Protein AF-0000000074539499 (afdb_homodimer)

Sequence (376 aa):
MAGLDELRNLSATKMRLLKLLKEWKDLSEISCEIGLRKQSLIPHLKFLNTFGLIEKNGRHYRTTKVGELFLEKFSEFARFLNVIGSCGKFLSEHDISPIPANLLNRVGMLYGAKIYTKKNPYEFLPEWLDIVKNSGRIQGLSSVYHPAFPHLFLELSAERDVKLTLTEEVLRQKSLWDWSVDFSFMGWMAGLDELRNLSATKMRLLKLLKEWKDLSEISCEIGLRKQSLIPHLKFLNTFGLIEKNGRHYRTTKVGELFLEKFSEFARFLNVIGSCGKFLSEHDISPIPANLLNRVGMLYGAKIYTKKNPYEFLPEWLDIVKNSGRIQGLSSVYHPAFPHLFLELSAERDVKLTLTEEVLRQKSLWDWSVDFSFMGW

Foldseek 3Di:
DPCVVVVVPDDPLLLVLLVVQQDKDFLVRSCVVSVHDSVVCVVSQVVCVVVPQWDDDPRIIHGDPVVVVVSVVVLQVVLVVQCCVACVVVPVVDDCVVPDPVVVSNSSVCRPPDDDDDPDPQDDDPVVLVCLQPDQEEEDEDADAHLCVLVSVVVVVVRHHYAYAYDPVNCVVVVSRPCPDPRPHPPD/DPCVVVVVPDDPLLLVLLVVQQDKDFLVRSCVVSVHDSVVCVVSQVVCVVVPQWDDDPRIIHGDPVVVVVSVVVLQVVLVVQCCVACVVVPVVDDCVVPDPVVVSNSSVCRPPDDDDDPDPQDDDPVVLVCLQPDQEEEDEDADAHLCVLVSVVVSVVRHHYAYAYDPVNCVVVVRRPCPDPRPHPPD

Nearest PDB structures (foldseek):
  1r7j-assembly1_A-2  TM=7.544E-01  e=4.918E-04  Saccharolobus solfataricus
  2g7u-assembly1_A  TM=6.345E-01  e=1.865E-03  Rhodococcus jostii RHA1
  2fxa-assembly3_D  TM=5.688E-01  e=3.750E-03  Bacillus subtilis
  8bie-assembly1_B  TM=3.680E-01  e=6.339E-04  Photorhabdus laumondii subsp. laumondii TTO1
  8bif-assembly2_D-2  TM=3.536E-01  e=8.707E-04  Photorhabdus laumondii subsp. laumondii TTO1

Secondary structure (DSSP, 8-state):
-TTHHHHHT--HHHHHHHHHTTS-EEHHHHHHHHT--HHHHHHHHHHHHHTTSEEEETTEEEE-HHHHHHHHHHHHHHHHHHHHHHHHHHHHTS--TTS-HHHHTTGGGGTT------SSTTS--HHHHHHHHH-SEEEEEESS--THHHHHHHHHHTTSEEEEEE-HHHHHGGGG----S-------/-TTHHHHHT--HHHHHHHHHTTS-EEHHHHHHHHT--HHHHHHHHHHHHHTTSEEEETTEEEE-HHHHHHHHHHHHHHHHHHHHHHHHHHHHTS--TTS-HHHHTTGGGGTT------SSTTS--HHHHHHHHH-SEEEEEESS--THHHHHHHHHHTTSEEEEEE-HHHHHGGGG----S-------

Organism: Archaeoglobus fulgidus (strain ATCC 49558 / DSM 4304 / JCM 9628 / NBRC 100126 / VC-16) (NCBI:txid224325)

Radius of gyration: 28.26 Å; Cα contacts (8 Å, |Δi|>4): 394; chains: 2; bounding box: 54×83×66 Å

Structure (mmCIF, N/CA/C/O backbone):
data_AF-0000000074539499-model_v1
#
loop_
_entity.id
_entity.type
_entity.pdbx_description
1 polymer 'Methanogenesis regulatory protein FilR1 middle domain-containing protein'
#
loop_
_atom_site.group_PDB
_atom_site.id
_atom_site.type_symbol
_atom_site.label_atom_id
_atom_site.label_alt_id
_atom_site.label_comp_id
_atom_site.label_asym_id
_atom_site.label_entity_id
_atom_site.label_seq_id
_atom_site.pdbx_PDB_ins_code
_atom_site.Cartn_x
_atom_site.Cartn_y
_atom_site.Cartn_z
_atom_site.occupancy
_atom_site.B_iso_or_equiv
_atom_site.auth_seq_id
_atom_site.auth_comp_id
_atom_site.auth_asym_id
_atom_site.auth_atom_id
_atom_site.pdbx_PDB_model_num
ATOM 1 N N . MET A 1 1 ? 12.766 2.156 8.992 1 73.94 1 MET A N 1
ATOM 2 C CA . MET A 1 1 ? 12.094 2.197 7.695 1 73.94 1 MET A CA 1
ATOM 3 C C . MET A 1 1 ? 10.773 2.943 7.793 1 73.94 1 MET A C 1
ATOM 5 O O . MET A 1 1 ? 10 2.729 8.727 1 73.94 1 MET A O 1
ATOM 9 N N . ALA A 1 2 ? 10.68 3.789 6.934 1 76.88 2 ALA A N 1
ATOM 10 C CA . ALA A 1 2 ? 9.508 4.656 6.941 1 76.88 2 ALA A CA 1
ATOM 11 C C . ALA A 1 2 ? 8.227 3.84 6.805 1 76.88 2 ALA A C 1
ATOM 13 O O . ALA A 1 2 ? 8.164 2.885 6.027 1 76.88 2 ALA A O 1
ATOM 14 N N . GLY A 1 3 ? 7.262 4.074 7.723 1 85.56 3 GLY A N 1
ATOM 15 C CA . GLY A 1 3 ? 5.926 3.539 7.527 1 85.56 3 GLY A CA 1
ATOM 16 C C . GLY A 1 3 ? 5.691 2.229 8.258 1 85.56 3 GLY A C 1
ATOM 17 O O . GLY A 1 3 ? 4.551 1.774 8.375 1 85.56 3 GLY A O 1
ATOM 18 N N . LEU A 1 4 ? 6.785 1.638 8.805 1 83.69 4 LEU A N 1
ATOM 19 C CA . LEU A 1 4 ? 6.648 0.323 9.422 1 83.69 4 LEU A CA 1
ATOM 20 C C . LEU A 1 4 ? 5.926 0.425 10.766 1 83.69 4 LEU A C 1
ATOM 22 O O . LEU A 1 4 ? 5.152 -0.464 11.125 1 83.69 4 LEU A O 1
ATOM 26 N N . ASP A 1 5 ? 6.191 1.521 11.477 1 84.44 5 ASP A N 1
ATOM 27 C CA . ASP A 1 5 ? 5.508 1.708 12.758 1 84.44 5 ASP A CA 1
ATOM 28 C C . ASP A 1 5 ? 4.004 1.88 12.547 1 84.44 5 ASP A C 1
ATOM 30 O O . ASP A 1 5 ? 3.201 1.289 13.273 1 84.44 5 ASP A O 1
ATOM 34 N N . GLU A 1 6 ? 3.709 2.635 11.578 1 87.56 6 GLU A N 1
ATOM 35 C CA . GLU A 1 6 ? 2.299 2.822 11.25 1 87.56 6 GLU A CA 1
ATOM 36 C C . GLU A 1 6 ? 1.663 1.517 10.781 1 87.56 6 GLU A C 1
ATOM 38 O O . GLU A 1 6 ? 0.524 1.211 11.141 1 87.56 6 GLU A O 1
ATOM 43 N N . LEU A 1 7 ? 2.428 0.808 10.07 1 87.44 7 LEU A N 1
ATOM 44 C CA . LEU A 1 7 ? 1.951 -0.46 9.531 1 87.44 7 LEU A CA 1
ATOM 45 C C . LEU A 1 7 ? 1.597 -1.431 10.648 1 87.44 7 LEU A C 1
ATOM 47 O O . LEU A 1 7 ? 0.562 -2.098 10.594 1 87.44 7 LEU A O 1
ATOM 51 N N . ARG A 1 8 ? 2.352 -1.451 11.648 1 86.56 8 ARG A N 1
ATOM 52 C CA . ARG A 1 8 ? 2.186 -2.383 12.758 1 86.56 8 ARG A CA 1
ATOM 53 C C . ARG A 1 8 ? 0.951 -2.035 13.586 1 86.56 8 ARG A C 1
ATOM 55 O O . ARG A 1 8 ? 0.398 -2.895 14.273 1 86.56 8 ARG A O 1
ATOM 62 N N . ASN A 1 9 ? 0.562 -0.837 13.438 1 88.25 9 ASN A N 1
ATOM 63 C CA . ASN A 1 9 ? -0.567 -0.384 14.242 1 88.25 9 ASN A CA 1
ATOM 64 C C . ASN A 1 9 ? -1.893 -0.587 13.516 1 88.25 9 ASN A C 1
ATOM 66 O O . ASN A 1 9 ? -2.959 -0.323 14.07 1 88.25 9 ASN A O 1
ATOM 70 N N . LEU A 1 10 ? -1.804 -1.069 12.336 1 89.5 10 LEU A N 1
ATOM 71 C CA . LEU A 1 10 ? -3.031 -1.312 11.586 1 89.5 10 LEU A CA 1
ATOM 72 C C . LEU A 1 10 ? -3.711 -2.596 12.055 1 89.5 10 LEU A C 1
ATOM 74 O O . LEU A 1 10 ? -3.037 -3.559 12.43 1 89.5 10 LEU A O 1
ATOM 78 N N . SER A 1 11 ? -5.016 -2.594 12.102 1 90.62 11 SER A N 1
ATOM 79 C CA . SER A 1 11 ? -5.785 -3.762 12.516 1 90.62 11 SER A CA 1
ATOM 80 C C . SER A 1 11 ? -7.086 -3.875 11.727 1 90.62 11 SER A C 1
ATOM 82 O O . SER A 1 11 ? -7.535 -2.9 11.125 1 90.62 11 SER A O 1
ATOM 84 N N . ALA A 1 12 ? -7.621 -5.105 11.812 1 91.5 12 ALA A N 1
ATOM 85 C CA . ALA A 1 12 ? -8.906 -5.344 11.156 1 91.5 12 ALA A CA 1
ATOM 86 C C . ALA A 1 12 ? -9.992 -4.445 11.734 1 91.5 12 ALA A C 1
ATOM 88 O O . ALA A 1 12 ? -10.836 -3.93 10.992 1 91.5 12 ALA A O 1
ATOM 89 N N . THR A 1 13 ? -9.945 -4.27 13 1 93.94 13 THR A N 1
ATOM 90 C CA . THR A 1 13 ? -10.953 -3.469 13.68 1 93.94 13 THR A CA 1
ATOM 91 C C . THR A 1 13 ? -10.906 -2.02 13.203 1 93.94 13 THR A C 1
ATOM 93 O O . THR A 1 13 ? -11.945 -1.417 12.93 1 93.94 13 THR A O 1
ATOM 96 N N . LYS A 1 14 ? -9.727 -1.484 13.102 1 94.81 14 LYS A N 1
ATOM 97 C CA . LYS A 1 14 ? -9.578 -0.1 12.664 1 94.81 14 LYS A CA 1
ATOM 98 C C . LYS A 1 14 ? -10.094 0.081 11.234 1 94.81 14 LYS A C 1
ATOM 100 O O . LYS A 1 14 ? -10.727 1.088 10.922 1 94.81 14 LYS A O 1
ATOM 105 N N . MET A 1 15 ? -9.852 -0.892 10.406 1 94.75 15 MET A N 1
ATOM 106 C CA . MET A 1 15 ? -10.352 -0.81 9.039 1 94.75 15 MET A CA 1
ATOM 107 C C . MET A 1 15 ? -11.867 -0.907 9 1 94.75 15 MET A C 1
ATOM 109 O O . MET A 1 15 ? -12.523 -0.186 8.25 1 94.75 15 MET A O 1
ATOM 113 N N . ARG A 1 16 ? -12.391 -1.744 9.836 1 95.38 16 ARG A N 1
ATOM 114 C CA . ARG A 1 16 ? -13.844 -1.871 9.93 1 95.38 16 ARG A CA 1
ATOM 115 C C . ARG A 1 16 ? -14.477 -0.571 10.414 1 95.38 16 ARG A C 1
ATOM 117 O O . ARG A 1 16 ? -15.531 -0.17 9.93 1 95.38 16 ARG A O 1
ATOM 124 N N . LEU A 1 17 ? -13.852 0.006 11.344 1 97.31 17 LEU A N 1
ATOM 125 C CA . LEU A 1 17 ? -14.344 1.271 11.875 1 97.31 17 LEU A CA 1
ATOM 126 C C . LEU A 1 17 ? -14.383 2.342 10.789 1 97.31 17 LEU A C 1
ATOM 128 O O . LEU A 1 17 ? -15.367 3.074 10.664 1 97.31 17 LEU A O 1
ATOM 132 N N . LEU A 1 18 ? -13.281 2.414 10.047 1 96.94 18 LEU A N 1
ATOM 133 C CA . LEU A 1 18 ? -13.219 3.412 8.984 1 96.94 18 LEU A CA 1
ATOM 134 C C . LEU A 1 18 ? -14.344 3.209 7.977 1 96.94 18 LEU A C 1
ATOM 136 O O . LEU A 1 18 ? -14.898 4.18 7.457 1 96.94 18 LEU A O 1
ATOM 140 N N . LYS A 1 19 ? -14.695 1.96 7.73 1 96.25 19 LYS A N 1
ATOM 141 C CA . LYS A 1 19 ? -15.773 1.643 6.797 1 96.25 19 LYS A CA 1
ATOM 142 C C . LYS A 1 19 ? -17.141 1.989 7.387 1 96.25 19 LYS A C 1
ATOM 144 O O . LYS A 1 19 ? -18.031 2.471 6.68 1 96.25 19 LYS A O 1
ATOM 149 N N . LEU A 1 20 ? -17.266 1.757 8.648 1 96.94 20 LEU A N 1
ATOM 150 C CA . LEU A 1 20 ? -18.531 1.944 9.352 1 96.94 20 LEU A CA 1
ATOM 151 C C . LEU A 1 20 ? -18.859 3.428 9.508 1 96.94 20 LEU A C 1
ATOM 153 O O . LEU A 1 20 ? -20.016 3.826 9.43 1 96.94 20 LEU A O 1
ATOM 157 N N . LEU A 1 21 ? -17.859 4.273 9.609 1 97.69 21 LEU A N 1
ATOM 158 C CA . LEU A 1 21 ? -18.031 5.672 9.992 1 97.69 21 LEU A CA 1
ATOM 159 C C . LEU A 1 21 ? -18.141 6.566 8.766 1 97.69 21 LEU A C 1
ATOM 161 O O . LEU A 1 21 ? -17.672 7.703 8.773 1 97.69 21 LEU A O 1
ATOM 165 N N . LYS A 1 22 ? -18.641 6.008 7.738 1 93.75 22 LYS A N 1
ATOM 166 C CA . LYS A 1 22 ? -18.953 6.844 6.586 1 93.75 22 LYS A CA 1
ATOM 167 C C . LYS A 1 22 ? -20.016 7.879 6.926 1 93.75 22 LYS A C 1
ATOM 169 O O . LYS A 1 22 ? -20.109 8.922 6.281 1 93.75 22 LYS A O 1
ATOM 174 N N . GLU A 1 23 ? -20.828 7.547 7.957 1 95 23 GLU A N 1
ATOM 175 C CA . GLU A 1 23 ? -21.812 8.445 8.555 1 95 23 GLU A CA 1
ATOM 176 C C . GLU A 1 23 ? -21.484 8.734 10.016 1 95 23 GLU A C 1
ATOM 178 O O . GLU A 1 23 ? -20.766 7.973 10.656 1 95 23 GLU A O 1
ATOM 183 N N . TRP A 1 24 ? -22.094 9.852 10.461 1 97.56 24 TRP A N 1
ATOM 184 C CA . TRP A 1 24 ? -21.891 10.195 11.859 1 97.56 24 TRP A CA 1
ATOM 185 C C . TRP A 1 24 ? -22.516 9.148 12.773 1 97.56 24 TRP A C 1
ATOM 187 O O . TRP A 1 24 ? -23.703 8.812 12.625 1 97.56 24 TRP A O 1
ATOM 197 N N . LYS A 1 25 ? -21.75 8.625 13.703 1 98.19 25 LYS A N 1
ATOM 198 C CA . LYS A 1 25 ? -22.234 7.66 14.695 1 98.19 25 LYS A CA 1
ATOM 199 C C . LYS A 1 25 ? -21.625 7.938 16.062 1 98.19 25 LYS A C 1
ATOM 201 O O . LYS A 1 25 ? -20.5 8.438 16.172 1 98.19 25 LYS A O 1
ATOM 206 N N . ASP A 1 26 ? -22.375 7.629 17.078 1 97.88 26 ASP A N 1
ATOM 207 C CA . ASP A 1 26 ? -21.828 7.762 18.422 1 97.88 26 ASP A CA 1
ATOM 208 C C . ASP A 1 26 ? -21.297 6.422 18.922 1 97.88 26 ASP A C 1
ATOM 210 O O . ASP A 1 26 ? -21.406 5.402 18.234 1 97.88 26 ASP A O 1
ATOM 214 N N . LEU A 1 27 ? -20.719 6.469 20.109 1 97.44 27 LEU A N 1
ATOM 215 C CA . LEU A 1 27 ? -20.016 5.309 20.656 1 97.44 27 LEU A CA 1
ATOM 216 C C . LEU A 1 27 ? -20.969 4.133 20.844 1 97.44 27 LEU A C 1
ATOM 218 O O . LEU A 1 27 ? -20.578 2.98 20.625 1 97.44 27 LEU A O 1
ATOM 222 N N . SER A 1 28 ? -22.172 4.367 21.219 1 97.88 28 SER A N 1
ATOM 223 C CA . SER A 1 28 ? -23.156 3.311 21.422 1 97.88 28 SER A CA 1
ATOM 224 C C . SER A 1 28 ? -23.516 2.633 20.109 1 97.88 28 SER A C 1
ATOM 226 O O . SER A 1 28 ? -23.609 1.405 20.031 1 97.88 28 SER A O 1
ATOM 228 N N . GLU A 1 29 ? -23.75 3.424 19.109 1 98 29 GLU A N 1
ATOM 229 C CA . GLU A 1 29 ? -24.047 2.904 17.766 1 98 29 GLU A CA 1
ATOM 230 C C . GLU A 1 29 ? -22.891 2.078 17.219 1 98 29 GLU A C 1
ATOM 232 O O . GLU A 1 29 ? -23.094 1.005 16.656 1 98 29 GLU A O 1
ATOM 237 N N . ILE A 1 30 ? -21.672 2.576 17.359 1 98.06 30 ILE A N 1
ATOM 238 C CA . ILE A 1 30 ? -20.469 1.89 16.906 1 98.06 30 ILE A CA 1
ATOM 239 C C . ILE A 1 30 ? -20.344 0.537 17.594 1 98.06 30 ILE A C 1
ATOM 241 O O . ILE A 1 30 ? -20.125 -0.487 16.938 1 98.06 30 ILE A O 1
ATOM 245 N N . SER A 1 31 ? -20.516 0.543 18.922 1 98.06 31 SER A N 1
ATOM 246 C CA . SER A 1 31 ? -20.422 -0.673 19.719 1 98.06 31 SER A CA 1
ATOM 247 C C . SER A 1 31 ? -21.422 -1.728 19.25 1 98.06 31 SER A C 1
ATOM 249 O O . SER A 1 31 ? -21.062 -2.9 19.109 1 98.06 31 SER A O 1
ATOM 251 N N . CYS A 1 32 ? -22.562 -1.344 18.969 1 97.5 32 CYS A N 1
ATOM 252 C CA . CYS A 1 32 ? -23.625 -2.244 18.547 1 97.5 32 CYS A CA 1
ATOM 253 C C . CYS A 1 32 ? -23.312 -2.844 17.172 1 97.5 32 CYS A C 1
ATOM 255 O O . CYS A 1 32 ? -23.469 -4.051 16.984 1 97.5 32 CYS A O 1
ATOM 257 N N . GLU A 1 33 ? -22.859 -2.07 16.297 1 96.56 33 GLU A N 1
ATOM 258 C CA . GLU A 1 33 ? -22.656 -2.514 14.922 1 96.56 33 GLU A CA 1
ATOM 259 C C . GLU A 1 33 ? -21.391 -3.35 14.781 1 96.56 33 GLU A C 1
ATOM 261 O O . GLU A 1 33 ? -21.359 -4.324 14.031 1 96.56 33 GLU A O 1
ATOM 266 N N . ILE A 1 34 ? -20.344 -2.914 15.445 1 96 34 ILE A N 1
ATOM 267 C CA . ILE A 1 34 ? -19.062 -3.617 15.359 1 96 34 ILE A CA 1
ATOM 268 C C . ILE A 1 34 ? -19.109 -4.871 16.234 1 96 34 ILE A C 1
ATOM 270 O O . ILE A 1 34 ? -18.438 -5.863 15.938 1 96 34 ILE A O 1
ATOM 274 N N . GLY A 1 35 ? -19.812 -4.812 17.281 1 96.56 35 GLY A N 1
ATOM 275 C CA . GLY A 1 35 ? -19.906 -5.938 18.188 1 96.56 35 GLY A CA 1
ATOM 276 C C . GLY A 1 35 ? -18.766 -5.996 19.188 1 96.56 35 GLY A C 1
ATOM 277 O O . GLY A 1 35 ? -18.25 -7.074 19.484 1 96.56 35 GLY A O 1
ATOM 278 N N . LEU A 1 36 ? -18.266 -4.867 19.609 1 97.06 36 LEU A N 1
ATOM 279 C CA . LEU A 1 36 ? -17.219 -4.75 20.625 1 97.06 36 LEU A CA 1
ATOM 280 C C . LEU A 1 36 ? -17.641 -3.803 21.734 1 97.06 36 LEU A C 1
ATOM 282 O O . LEU A 1 36 ? -18.469 -2.918 21.531 1 97.06 36 LEU A O 1
ATOM 286 N N . ARG A 1 37 ? -17.109 -4.012 22.922 1 96.88 37 ARG A N 1
ATOM 287 C CA . ARG A 1 37 ? -17.375 -3.123 24.062 1 96.88 37 ARG A CA 1
ATOM 288 C C . ARG A 1 37 ? -16.781 -1.742 23.828 1 96.88 37 ARG A C 1
ATOM 290 O O . ARG A 1 37 ? -15.727 -1.615 23.188 1 96.88 37 ARG A O 1
ATOM 297 N N . LYS A 1 38 ? -17.438 -0.718 24.406 1 96.88 38 LYS A N 1
ATOM 298 C CA . LYS A 1 38 ? -17.031 0.674 24.266 1 96.88 38 LYS A CA 1
ATOM 299 C C . LYS A 1 38 ? -15.57 0.859 24.672 1 96.88 38 LYS A C 1
ATOM 301 O O . LYS A 1 38 ? -14.82 1.574 24.016 1 96.88 38 LYS A O 1
ATOM 306 N N . GLN A 1 39 ? -15.156 0.236 25.672 1 96.88 39 GLN A N 1
ATOM 307 C CA . GLN A 1 39 ? -13.805 0.373 26.203 1 96.88 39 GLN A CA 1
ATOM 308 C C . GLN A 1 39 ? -12.758 -0.116 25.203 1 96.88 39 GLN A C 1
ATOM 310 O O . GLN A 1 39 ? -11.672 0.449 25.109 1 96.88 39 GLN A O 1
ATOM 315 N N . SER A 1 40 ? -13.125 -1.169 24.5 1 96.12 40 SER A N 1
ATOM 316 C CA . SER A 1 40 ? -12.219 -1.728 23.516 1 96.12 40 SER A CA 1
ATOM 317 C C . SER A 1 40 ? -12.133 -0.831 22.281 1 96.12 40 SER A C 1
ATOM 319 O O . SER A 1 40 ? -11.133 -0.852 21.562 1 96.12 40 SER A O 1
ATOM 321 N N . LEU A 1 41 ? -13.125 -0.023 22.078 1 97.19 41 LEU A N 1
ATOM 322 C CA . LEU A 1 41 ? -13.211 0.782 20.859 1 97.19 41 LEU A CA 1
ATOM 323 C C . LEU A 1 41 ? -12.461 2.1 21.031 1 97.19 41 LEU A C 1
ATOM 325 O O . LEU A 1 41 ? -11.953 2.658 20.062 1 97.19 41 LEU A O 1
ATOM 329 N N . ILE A 1 42 ? -12.359 2.574 22.234 1 96.44 42 ILE A N 1
ATOM 330 C CA . ILE A 1 42 ? -11.859 3.908 22.547 1 96.44 42 ILE A CA 1
ATOM 331 C C . ILE A 1 42 ? -10.422 4.047 22.047 1 96.44 42 ILE A C 1
ATOM 333 O O . ILE A 1 42 ? -10.078 5.008 21.359 1 96.44 42 ILE A O 1
ATOM 337 N N . PRO A 1 43 ? -9.547 3.086 22.359 1 96.25 43 PRO A N 1
ATOM 338 C CA . PRO A 1 43 ? -8.164 3.225 21.875 1 96.25 43 PRO A CA 1
ATOM 339 C C . PRO A 1 43 ? -8.07 3.264 20.359 1 96.25 43 PRO A C 1
ATOM 341 O O . PRO A 1 43 ? -7.223 3.965 19.797 1 96.25 43 PRO A O 1
ATOM 344 N N . HIS A 1 44 ? -8.898 2.482 19.688 1 96.75 44 HIS A N 1
ATOM 345 C CA . HIS A 1 44 ? -8.898 2.477 18.219 1 96.75 44 HIS A CA 1
ATOM 346 C C . HIS A 1 44 ? -9.359 3.818 17.672 1 96.75 44 HIS A C 1
ATOM 348 O O . HIS A 1 44 ? -8.766 4.34 16.719 1 96.75 44 HIS A O 1
ATOM 354 N N . LEU A 1 45 ? -10.391 4.336 18.281 1 97.31 45 LEU A N 1
ATOM 355 C CA . LEU A 1 45 ? -10.93 5.617 17.828 1 97.31 45 LEU A CA 1
ATOM 356 C C . LEU A 1 45 ? -9.93 6.738 18.078 1 97.31 45 LEU A C 1
ATOM 358 O O . LEU A 1 45 ? -9.781 7.637 17.234 1 97.31 45 LEU A O 1
ATOM 362 N N . LYS A 1 46 ? -9.281 6.684 19.156 1 95.75 46 LYS A N 1
ATOM 363 C CA . LYS A 1 46 ? -8.266 7.684 19.469 1 95.75 46 LYS A CA 1
ATOM 364 C C . LYS A 1 46 ? -7.125 7.641 18.453 1 95.75 46 LYS A C 1
ATOM 366 O O . LYS A 1 46 ? -6.668 8.688 17.984 1 95.75 46 LYS A O 1
ATOM 371 N N . PHE A 1 47 ? -6.688 6.465 18.156 1 94.81 47 PHE A N 1
ATOM 372 C CA . PHE A 1 47 ? -5.637 6.281 17.156 1 94.81 47 PHE A CA 1
ATOM 373 C C . PHE A 1 47 ? -6.051 6.871 15.82 1 94.81 47 PHE A C 1
ATOM 375 O O . PHE A 1 47 ? -5.312 7.66 15.227 1 94.81 47 PHE A O 1
ATOM 382 N N . LEU A 1 48 ? -7.199 6.508 15.344 1 97.06 48 LEU A N 1
ATOM 383 C CA . LEU A 1 48 ? -7.688 6.945 14.039 1 97.06 48 LEU A CA 1
ATOM 384 C C . LEU A 1 48 ? -7.848 8.461 14 1 97.06 48 LEU A C 1
ATOM 386 O O . LEU A 1 48 ? -7.578 9.094 12.977 1 97.06 48 LEU A O 1
ATOM 390 N N . ASN A 1 49 ? -8.273 8.992 15.117 1 96.44 49 ASN A N 1
ATOM 391 C CA . ASN A 1 49 ? -8.453 10.438 15.211 1 96.44 49 ASN A CA 1
ATOM 392 C C . ASN A 1 49 ? -7.109 11.164 15.211 1 96.44 49 ASN A C 1
ATOM 394 O O . ASN A 1 49 ? -6.965 12.211 14.57 1 96.44 49 ASN A O 1
ATOM 398 N N . THR A 1 50 ? -6.156 10.602 15.922 1 93.94 50 THR A N 1
ATOM 399 C CA . THR A 1 50 ? -4.828 11.195 16.031 1 93.94 50 THR A CA 1
ATOM 400 C C . THR A 1 50 ? -4.18 11.32 14.656 1 93.94 50 THR A C 1
ATOM 402 O O . THR A 1 50 ? -3.469 12.289 14.375 1 93.94 50 THR A O 1
ATOM 405 N N . PHE A 1 51 ? -4.477 10.43 13.773 1 94.56 51 PHE A N 1
ATOM 406 C CA . PHE A 1 51 ? -3.844 10.406 12.461 1 94.56 51 PHE A CA 1
ATOM 407 C C . PHE A 1 51 ? -4.73 11.078 11.422 1 94.56 51 PHE A C 1
ATOM 409 O O . PHE A 1 51 ? -4.422 11.055 10.227 1 94.56 51 PHE A O 1
ATOM 416 N N . GLY A 1 52 ? -5.812 11.586 11.867 1 95.94 52 GLY A N 1
ATOM 417 C CA . GLY A 1 52 ? -6.68 12.352 10.992 1 95.94 52 GLY A CA 1
ATOM 418 C C . GLY A 1 52 ? -7.543 11.484 10.094 1 95.94 52 GLY A C 1
ATOM 419 O O . GLY A 1 52 ? -8.094 11.961 9.102 1 95.94 52 GLY A O 1
ATOM 420 N N . LEU A 1 53 ? -7.688 10.258 10.469 1 97.56 53 LEU A N 1
ATOM 421 C CA . LEU A 1 53 ? -8.445 9.32 9.633 1 97.56 53 LEU A CA 1
ATOM 422 C C . LEU A 1 53 ? -9.938 9.398 9.953 1 97.56 53 LEU A C 1
ATOM 424 O O . LEU A 1 53 ? -10.773 9.062 9.109 1 97.56 53 LEU A O 1
ATOM 428 N N . ILE A 1 54 ? -10.234 9.812 11.164 1 98.19 54 ILE A N 1
ATOM 429 C CA . ILE A 1 54 ? -11.609 10.133 11.539 1 98.19 54 ILE A CA 1
ATOM 430 C C . ILE A 1 54 ? -11.656 11.5 12.219 1 98.19 54 ILE A C 1
ATOM 432 O O . ILE A 1 54 ? -10.609 12.047 12.594 1 98.19 54 ILE A O 1
ATOM 436 N N . GLU A 1 55 ? -12.805 12.062 12.281 1 97.31 55 GLU A N 1
ATOM 437 C CA . GLU A 1 55 ? -13.031 13.297 13.031 1 97.31 55 GLU A CA 1
ATOM 438 C C . GLU A 1 55 ? -14.109 13.102 14.094 1 97.31 55 GLU A C 1
ATOM 440 O O . GLU A 1 55 ? -14.984 12.242 13.953 1 97.31 55 GLU A O 1
ATOM 445 N N . LYS A 1 56 ? -13.93 13.844 15.133 1 96.25 56 LYS A N 1
ATOM 446 C CA . LYS A 1 56 ? -14.852 13.805 16.25 1 96.25 56 LYS A CA 1
ATOM 447 C C . LYS A 1 56 ? -15.594 15.133 16.406 1 96.25 56 LYS A C 1
ATOM 449 O O . LYS A 1 56 ? -14.984 16.203 16.328 1 96.25 56 LYS A O 1
ATOM 454 N N . ASN A 1 57 ? -16.859 15.016 16.453 1 95.69 57 ASN A N 1
ATOM 455 C CA . ASN A 1 57 ? -17.734 16.141 16.766 1 95.69 57 ASN A CA 1
ATOM 456 C C . ASN A 1 57 ? -18.656 15.836 17.938 1 95.69 57 ASN A C 1
ATOM 458 O O . ASN A 1 57 ? -19.719 15.227 17.75 1 95.69 57 ASN A O 1
ATOM 462 N N . GLY A 1 58 ? -18.266 16.391 19.062 1 95.25 58 GLY A N 1
ATOM 463 C CA . GLY A 1 58 ? -19.016 15.984 20.25 1 95.25 58 GLY A CA 1
ATOM 464 C C . GLY A 1 58 ? -18.891 14.508 20.562 1 95.25 58 GLY A C 1
ATOM 465 O O . GLY A 1 58 ? -17.797 14.008 20.828 1 95.25 58 GLY A O 1
ATOM 466 N N . ARG A 1 59 ? -20.094 13.797 20.438 1 96.12 59 ARG A N 1
ATOM 467 C CA . ARG A 1 59 ? -20.094 12.375 20.766 1 96.12 59 ARG A CA 1
ATOM 468 C C . ARG A 1 59 ? -20.109 11.523 19.5 1 96.12 59 ARG A C 1
ATOM 470 O O . ARG A 1 59 ? -20.234 10.305 19.562 1 96.12 59 ARG A O 1
ATOM 477 N N . HIS A 1 60 ? -19.953 12.172 18.453 1 98.12 60 HIS A N 1
ATOM 478 C CA . HIS A 1 60 ? -20.078 11.453 17.188 1 98.12 60 HIS A CA 1
ATOM 479 C C . HIS A 1 60 ? -18.766 11.414 16.438 1 98.12 60 HIS A C 1
ATOM 481 O O . HIS A 1 60 ? -17.938 12.32 16.578 1 98.12 60 HIS A O 1
ATOM 487 N N . TYR A 1 61 ? -18.609 10.422 15.641 1 98.25 61 TYR A N 1
ATOM 488 C CA . TYR A 1 61 ? -17.406 10.188 14.844 1 98.25 61 TYR A CA 1
ATOM 489 C C . TYR A 1 61 ? -17.766 9.992 13.375 1 98.25 61 TYR A C 1
ATOM 491 O O . TYR A 1 61 ? -18.828 9.484 13.039 1 98.25 61 TYR A O 1
ATOM 499 N N . ARG A 1 62 ? -16.781 10.398 12.547 1 98.19 62 ARG A N 1
ATOM 500 C CA . ARG A 1 62 ? -16.953 10.172 11.117 1 98.19 62 ARG A CA 1
ATOM 501 C C . ARG A 1 62 ? -15.594 10.023 10.43 1 98.19 62 ARG A C 1
ATOM 503 O O . ARG A 1 62 ? -14.625 10.688 10.805 1 98.19 62 ARG A O 1
ATOM 510 N N . THR A 1 63 ? -15.57 9.219 9.414 1 97.81 63 THR A N 1
ATOM 511 C CA . THR A 1 63 ? -14.359 9.07 8.602 1 97.81 63 THR A CA 1
ATOM 512 C C . THR A 1 63 ? -14.125 10.32 7.758 1 97.81 63 THR A C 1
ATOM 514 O O . THR A 1 63 ? -15.055 10.852 7.145 1 97.81 63 THR A O 1
ATOM 517 N N . THR A 1 64 ? -12.922 10.828 7.781 1 96.38 64 THR A N 1
ATOM 518 C CA . THR A 1 64 ? -12.562 12.008 7 1 96.38 64 THR A CA 1
ATOM 519 C C . THR A 1 64 ? -12.266 11.625 5.555 1 96.38 64 THR A C 1
ATOM 521 O O . THR A 1 64 ? -12.234 10.445 5.211 1 96.38 64 THR A O 1
ATOM 524 N N . LYS A 1 65 ? -12.023 12.641 4.715 1 93.56 65 LYS A N 1
ATOM 525 C CA . LYS A 1 65 ? -11.602 12.375 3.344 1 93.56 65 LYS A CA 1
ATOM 526 C C . LYS A 1 65 ? -10.258 11.656 3.314 1 93.56 65 LYS A C 1
ATOM 528 O O . LYS A 1 65 ? -10.023 10.797 2.461 1 93.56 65 LYS A O 1
ATOM 533 N N . VAL A 1 66 ? -9.398 11.984 4.227 1 94.5 66 VAL A N 1
ATOM 534 C CA . VAL A 1 66 ? -8.109 11.312 4.355 1 94.5 66 VAL A CA 1
ATOM 535 C C . VAL A 1 66 ? -8.32 9.852 4.742 1 94.5 66 VAL A C 1
ATOM 537 O O . VAL A 1 66 ? -7.629 8.961 4.242 1 94.5 66 VAL A O 1
ATOM 540 N N . GLY A 1 67 ? -9.258 9.664 5.664 1 96.31 67 GLY A N 1
ATOM 541 C CA . GLY A 1 67 ? -9.594 8.305 6.051 1 96.31 67 GLY A CA 1
ATOM 542 C C . GLY A 1 67 ? -10.102 7.461 4.895 1 96.31 67 GLY A C 1
ATOM 543 O O . GLY A 1 67 ? -9.773 6.277 4.785 1 96.31 67 GLY A O 1
ATOM 544 N N . GLU A 1 68 ? -10.898 8.094 4.043 1 95.06 68 GLU A N 1
ATOM 545 C CA . GLU A 1 68 ? -11.406 7.398 2.861 1 95.06 68 GLU A CA 1
ATOM 546 C C . GLU A 1 68 ? -10.266 7.035 1.909 1 95.06 68 GLU A C 1
ATOM 548 O O . GLU A 1 68 ? -10.242 5.93 1.363 1 95.06 68 GLU A O 1
ATOM 553 N N . LEU A 1 69 ? -9.445 8.016 1.707 1 94.12 69 LEU A N 1
ATOM 554 C CA . LEU A 1 69 ? -8.266 7.766 0.887 1 94.12 69 LEU A CA 1
ATOM 555 C C . LEU A 1 69 ? -7.438 6.621 1.465 1 94.12 69 LEU A C 1
ATOM 557 O O . LEU A 1 69 ? -6.973 5.75 0.726 1 94.12 69 LEU A O 1
ATOM 561 N N . PHE A 1 70 ? -7.273 6.656 2.734 1 95.69 70 PHE A N 1
ATOM 562 C CA . PHE A 1 70 ? -6.52 5.621 3.432 1 95.69 70 PHE A CA 1
ATOM 563 C C . PHE A 1 70 ? -7.137 4.25 3.193 1 95.69 70 PHE A C 1
ATOM 565 O O . PHE A 1 70 ? -6.43 3.289 2.879 1 95.69 70 PHE A O 1
ATOM 572 N N . LEU A 1 71 ? -8.422 4.141 3.342 1 95.12 71 LEU A N 1
ATOM 573 C CA . LEU A 1 71 ? -9.125 2.875 3.154 1 95.12 71 LEU A CA 1
ATOM 574 C C . LEU A 1 71 ? -8.914 2.34 1.741 1 95.12 71 LEU A C 1
ATOM 576 O O . LEU A 1 71 ? -8.719 1.138 1.551 1 95.12 71 LEU A O 1
ATOM 580 N N . GLU A 1 72 ? -8.969 3.211 0.855 1 93.69 72 GLU A N 1
ATOM 581 C CA . GLU A 1 72 ? -8.789 2.812 -0.538 1 93.69 72 GLU A CA 1
ATOM 582 C C . GLU A 1 72 ? -7.387 2.264 -0.779 1 93.69 72 GLU A C 1
ATOM 584 O O . GLU A 1 72 ? -7.227 1.186 -1.354 1 93.69 72 GLU A O 1
ATOM 589 N N . LYS A 1 73 ? -6.398 2.988 -0.345 1 93.94 73 LYS A N 1
ATOM 590 C CA . LYS A 1 73 ? -5.012 2.578 -0.54 1 93.94 73 LYS A CA 1
ATOM 591 C C . LYS A 1 73 ? -4.707 1.292 0.222 1 93.94 73 LYS A C 1
ATOM 593 O O . LYS A 1 73 ? -3.986 0.425 -0.277 1 93.94 73 LYS A O 1
ATOM 598 N N . PHE A 1 74 ? -5.25 1.225 1.398 1 94.38 74 PHE A N 1
ATOM 599 C CA . PHE A 1 74 ? -5.059 0.019 2.195 1 94.38 74 PHE A CA 1
ATOM 600 C C . PHE A 1 74 ? -5.668 -1.192 1.5 1 94.38 74 PHE A C 1
ATOM 602 O O . PHE A 1 74 ? -5.051 -2.258 1.447 1 94.38 74 PHE A O 1
ATOM 609 N N . SER A 1 75 ? -6.879 -1.027 1.026 1 92.94 75 SER A N 1
ATOM 610 C CA . SER A 1 75 ? -7.562 -2.133 0.36 1 92.94 75 SER A CA 1
ATOM 611 C C . SER A 1 75 ? -6.773 -2.615 -0.854 1 92.94 75 SER A C 1
ATOM 613 O O . SER A 1 75 ? -6.672 -3.82 -1.094 1 92.94 75 SER A O 1
ATOM 615 N N . GLU A 1 76 ? -6.289 -1.667 -1.572 1 92.69 76 GLU A N 1
ATOM 616 C CA . GLU A 1 76 ? -5.469 -2.018 -2.729 1 92.69 76 GLU A CA 1
ATOM 617 C C . GLU A 1 76 ? -4.238 -2.814 -2.311 1 92.69 76 GLU A C 1
ATOM 619 O O . GLU A 1 76 ? -3.904 -3.824 -2.932 1 92.69 76 GLU A O 1
ATOM 624 N N . PHE A 1 77 ? -3.617 -2.342 -1.307 1 94.94 77 PHE A N 1
ATOM 625 C CA . PHE A 1 77 ? -2.404 -3.006 -0.845 1 94.94 77 PHE A CA 1
ATOM 626 C C . PHE A 1 77 ? -2.725 -4.375 -0.256 1 94.94 77 PHE A C 1
ATOM 628 O O . PHE A 1 77 ? -1.99 -5.34 -0.479 1 94.94 77 PHE A O 1
ATOM 635 N N . ALA A 1 78 ? -3.771 -4.426 0.458 1 93.69 78 ALA A N 1
ATOM 636 C CA . ALA A 1 78 ? -4.188 -5.691 1.061 1 93.69 78 ALA A CA 1
ATOM 637 C C . ALA A 1 78 ? -4.492 -6.734 -0.01 1 93.69 78 ALA A C 1
ATOM 639 O O . ALA A 1 78 ? -4.156 -7.91 0.146 1 93.69 78 ALA A O 1
ATOM 640 N N . ARG A 1 79 ? -5.156 -6.324 -1.046 1 93 79 ARG A N 1
ATOM 641 C CA . ARG A 1 79 ? -5.43 -7.23 -2.156 1 93 79 ARG A CA 1
ATOM 642 C C . ARG A 1 79 ? -4.133 -7.719 -2.797 1 93 79 ARG A C 1
ATOM 644 O O . ARG A 1 79 ? -4.008 -8.898 -3.135 1 93 79 ARG A O 1
ATOM 651 N N . PHE A 1 80 ? -3.291 -6.789 -2.969 1 95.62 80 PHE A N 1
ATOM 652 C CA . PHE A 1 80 ? -1.979 -7.141 -3.498 1 95.62 80 PHE A CA 1
ATOM 653 C C . PHE A 1 80 ? -1.299 -8.188 -2.619 1 95.62 80 PHE A C 1
ATOM 655 O O . PHE A 1 80 ? -0.789 -9.188 -3.119 1 95.62 80 PHE A O 1
ATOM 662 N N . LEU A 1 81 ? -1.348 -7.996 -1.321 1 94.62 81 LEU A N 1
ATOM 663 C CA . LEU A 1 81 ? -0.732 -8.938 -0.389 1 94.62 81 LEU A CA 1
ATOM 664 C C . LEU A 1 81 ? -1.406 -10.297 -0.468 1 94.62 81 LEU A C 1
ATOM 666 O O . LEU A 1 81 ? -0.737 -11.336 -0.389 1 94.62 81 LEU A O 1
ATOM 670 N N . ASN A 1 82 ? -2.654 -10.219 -0.59 1 93.56 82 ASN A N 1
ATOM 671 C CA . ASN A 1 82 ? -3.393 -11.469 -0.72 1 93.56 82 ASN A CA 1
ATOM 672 C C . ASN A 1 82 ? -2.953 -12.25 -1.954 1 93.56 82 ASN A C 1
ATOM 674 O O . ASN A 1 82 ? -2.803 -13.477 -1.897 1 93.56 82 ASN A O 1
ATOM 678 N N . VAL A 1 83 ? -2.779 -11.562 -3.014 1 94.06 83 VAL A N 1
ATOM 679 C CA . VAL A 1 83 ? -2.342 -12.188 -4.254 1 94.06 83 VAL A CA 1
ATOM 680 C C . VAL A 1 83 ? -0.948 -12.781 -4.07 1 94.06 83 VAL A C 1
ATOM 682 O O . VAL A 1 83 ? -0.678 -13.898 -4.512 1 94.06 83 VAL A O 1
ATOM 685 N N . ILE A 1 84 ? -0.095 -12.055 -3.432 1 94.44 84 ILE A N 1
ATOM 686 C CA . ILE A 1 84 ? 1.248 -12.562 -3.164 1 94.44 84 ILE A CA 1
ATOM 687 C C . ILE A 1 84 ? 1.164 -13.828 -2.311 1 94.44 84 ILE A C 1
ATOM 689 O O . ILE A 1 84 ? 1.878 -14.797 -2.561 1 94.44 84 ILE A O 1
ATOM 693 N N . GLY A 1 85 ? 0.309 -13.789 -1.389 1 92.5 85 GLY A N 1
ATOM 694 C CA . GLY A 1 85 ? 0.138 -14.938 -0.513 1 92.5 85 GLY A CA 1
ATOM 695 C C . GLY A 1 85 ? -0.396 -16.156 -1.231 1 92.5 85 GLY A C 1
ATOM 696 O O . GLY A 1 85 ? 0.024 -17.281 -0.95 1 92.5 85 GLY A O 1
ATOM 697 N N . SER A 1 86 ? -1.255 -15.945 -2.146 1 90.75 86 SER A N 1
ATOM 698 C CA . SER A 1 86 ? -1.954 -17.062 -2.777 1 90.75 86 SER A CA 1
ATOM 699 C C . SER A 1 86 ? -1.27 -17.484 -4.074 1 90.75 86 SER A C 1
ATOM 701 O O . SER A 1 86 ? -1.285 -18.656 -4.434 1 90.75 86 SER A O 1
ATOM 703 N N . CYS A 1 87 ? -0.634 -16.516 -4.75 1 91.81 87 CYS A N 1
ATOM 704 C CA . CYS A 1 87 ? -0.155 -16.797 -6.098 1 91.81 87 CYS A CA 1
ATOM 705 C C . CYS A 1 87 ? 1.32 -16.453 -6.238 1 91.81 87 CYS A C 1
ATOM 707 O O . CYS A 1 87 ? 1.903 -16.625 -7.312 1 91.81 87 CYS A O 1
ATOM 709 N N . GLY A 1 88 ? 1.869 -15.969 -5.238 1 91.75 88 GLY A N 1
ATOM 710 C CA . GLY A 1 88 ? 3.232 -15.469 -5.336 1 91.75 88 GLY A CA 1
ATOM 711 C C . GLY A 1 88 ? 4.207 -16.5 -5.875 1 91.75 88 GLY A C 1
ATOM 712 O O . GLY A 1 88 ? 5.012 -16.188 -6.758 1 91.75 88 GLY A O 1
ATOM 713 N N . LYS A 1 89 ? 4.117 -17.672 -5.367 1 91.19 89 LYS A N 1
ATOM 714 C CA . LYS A 1 89 ? 5.008 -18.734 -5.816 1 91.19 89 LYS A CA 1
ATOM 715 C C . LYS A 1 89 ? 4.77 -19.078 -7.289 1 91.19 89 LYS A C 1
ATOM 717 O O . LYS A 1 89 ? 5.719 -19.234 -8.055 1 91.19 89 LYS A O 1
ATOM 722 N N . P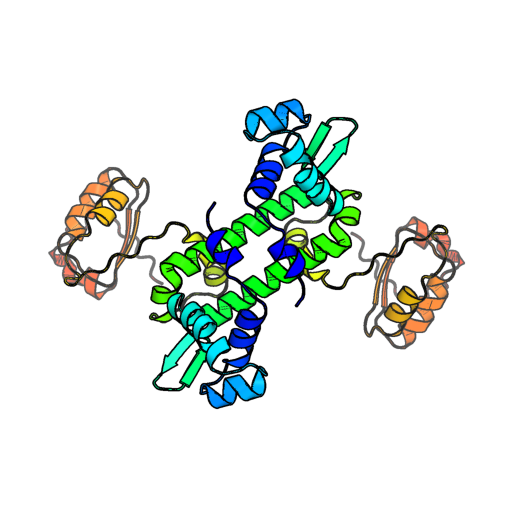HE A 1 90 ? 3.533 -19.203 -7.691 1 92.44 90 PHE A N 1
ATOM 723 C CA . PHE A 1 90 ? 3.182 -19.438 -9.086 1 92.44 90 PHE A CA 1
ATOM 724 C C . PHE A 1 90 ? 3.764 -18.344 -9.984 1 92.44 90 PHE A C 1
ATOM 726 O O . PHE A 1 90 ? 4.359 -18.656 -11.023 1 92.44 90 PHE A O 1
ATOM 733 N N . LEU A 1 91 ? 3.6 -17.094 -9.555 1 91 91 LEU A N 1
ATOM 734 C CA . LEU A 1 91 ? 4.078 -15.953 -10.344 1 91 91 LEU A CA 1
ATOM 735 C C . LEU A 1 91 ? 5.598 -15.977 -10.453 1 91 91 LEU A C 1
ATOM 737 O O . LEU A 1 91 ? 6.152 -15.641 -11.508 1 91 91 LEU A O 1
ATOM 741 N N . SER A 1 92 ? 6.23 -16.422 -9.391 1 92.44 92 SER A N 1
ATOM 742 C CA . SER A 1 92 ? 7.691 -16.422 -9.375 1 92.44 92 SER A CA 1
ATOM 743 C C . SER A 1 92 ? 8.25 -17.547 -10.242 1 92.44 92 SER A C 1
ATOM 745 O O . SER A 1 92 ? 9.383 -17.453 -10.727 1 92.44 92 SER A O 1
ATOM 747 N N . GLU A 1 93 ? 7.512 -18.547 -10.406 1 90.81 93 GLU A N 1
ATOM 748 C CA . GLU A 1 93 ? 7.953 -19.703 -11.195 1 90.81 93 GLU A CA 1
ATOM 749 C C . GLU A 1 93 ? 7.621 -19.516 -12.672 1 90.81 93 GLU A C 1
ATOM 751 O O . GLU A 1 93 ? 7.977 -20.359 -13.5 1 90.81 93 GLU A O 1
ATOM 756 N N . HIS A 1 94 ? 6.953 -18.422 -12.992 1 88.69 94 HIS A N 1
ATOM 757 C CA . HIS A 1 94 ? 6.617 -18.078 -14.367 1 88.69 94 HIS A CA 1
ATOM 758 C C . HIS A 1 94 ? 7.242 -16.75 -14.773 1 88.69 94 HIS A C 1
ATOM 760 O O . HIS A 1 94 ? 7.531 -15.906 -13.922 1 88.69 94 HIS A O 1
ATOM 766 N N . ASP A 1 95 ? 7.434 -16.672 -16.062 1 87.31 95 ASP A N 1
ATOM 767 C CA . ASP A 1 95 ? 8.047 -15.445 -16.562 1 87.31 95 ASP A CA 1
ATOM 768 C C . ASP A 1 95 ? 7.012 -14.32 -16.672 1 87.31 95 ASP A C 1
ATOM 770 O O . ASP A 1 95 ? 6.164 -14.344 -17.562 1 87.31 95 ASP A O 1
ATOM 774 N N . ILE A 1 96 ? 7.145 -13.352 -15.867 1 88.69 96 ILE A N 1
ATOM 775 C CA . ILE A 1 96 ? 6.156 -12.281 -15.867 1 88.69 96 ILE A CA 1
ATOM 776 C C . ILE A 1 96 ? 6.715 -11.062 -16.609 1 88.69 96 ILE A C 1
ATOM 778 O O . ILE A 1 96 ? 6.066 -10.023 -16.688 1 88.69 96 ILE A O 1
ATOM 782 N N . SER A 1 97 ? 7.805 -11.133 -17.219 1 86.06 97 SER A N 1
ATOM 783 C CA . SER A 1 97 ? 8.5 -10.031 -17.891 1 86.06 97 SER A CA 1
ATOM 784 C C . SER A 1 97 ? 7.688 -9.5 -19.062 1 86.06 97 SER A C 1
ATOM 786 O O . SER A 1 97 ? 7.773 -8.312 -19.391 1 86.06 97 SER A O 1
ATOM 788 N N . PRO A 1 98 ? 6.941 -10.414 -19.672 1 86.44 98 PRO A N 1
ATOM 789 C CA . PRO A 1 98 ? 6.156 -9.898 -20.797 1 86.44 98 PRO A CA 1
ATOM 790 C C . PRO A 1 98 ? 4.938 -9.102 -20.344 1 86.44 98 PRO A C 1
ATOM 792 O O . PRO A 1 98 ? 4.324 -8.398 -21.156 1 86.44 98 PRO A O 1
ATOM 795 N N . ILE A 1 99 ? 4.535 -9.156 -19.203 1 87.62 99 ILE A N 1
ATOM 796 C CA . ILE A 1 99 ? 3.381 -8.43 -18.672 1 87.62 99 ILE A CA 1
ATOM 797 C C . ILE A 1 99 ? 3.713 -6.949 -18.547 1 87.62 99 ILE A C 1
ATOM 799 O O . ILE A 1 99 ? 4.664 -6.574 -17.859 1 87.62 99 ILE A O 1
ATOM 803 N N . PRO A 1 100 ? 2.959 -6.168 -19.25 1 89.62 100 PRO A N 1
ATOM 804 C CA . PRO A 1 100 ? 3.209 -4.727 -19.141 1 89.62 100 PRO A CA 1
ATOM 805 C C . PRO A 1 100 ? 3.186 -4.219 -17.703 1 89.62 100 PRO A C 1
ATOM 807 O O . PRO A 1 100 ? 2.404 -4.711 -16.891 1 89.62 100 PRO A O 1
ATOM 810 N N . ALA A 1 101 ? 3.996 -3.178 -17.453 1 86.5 101 ALA A N 1
ATOM 811 C CA . ALA A 1 101 ? 4.191 -2.646 -16.094 1 86.5 101 ALA A CA 1
ATOM 812 C C . ALA A 1 101 ? 2.869 -2.174 -15.5 1 86.5 101 ALA A C 1
ATOM 814 O O . ALA A 1 101 ? 2.615 -2.367 -14.312 1 86.5 101 ALA A O 1
ATOM 815 N N . ASN A 1 102 ? 2.08 -1.592 -16.328 1 87.19 102 ASN A N 1
ATOM 816 C CA . ASN A 1 102 ? 0.819 -1.056 -15.828 1 87.19 102 ASN A CA 1
ATOM 817 C C . ASN A 1 102 ? -0.104 -2.166 -15.336 1 87.19 102 ASN A C 1
ATOM 819 O O . ASN A 1 102 ? -0.873 -1.965 -14.391 1 87.19 102 ASN A O 1
ATOM 823 N N . LEU A 1 103 ? 0.028 -3.357 -15.969 1 89.06 103 LEU A N 1
ATOM 824 C CA . LEU A 1 103 ? -0.776 -4.492 -15.531 1 89.06 103 LEU A CA 1
ATOM 825 C C . LEU A 1 103 ? -0.167 -5.152 -14.297 1 89.06 103 LEU A C 1
ATOM 827 O O . LEU A 1 103 ? -0.891 -5.578 -13.398 1 89.06 103 LEU A O 1
ATOM 831 N N . LEU A 1 104 ? 1.078 -5.176 -14.297 1 88.06 104 LEU A N 1
ATOM 832 C CA . LEU A 1 104 ? 1.759 -5.738 -13.133 1 88.06 104 LEU A CA 1
ATOM 833 C C . LEU A 1 104 ? 1.464 -4.922 -11.883 1 88.06 104 LEU A C 1
ATOM 835 O O . LEU A 1 104 ? 1.312 -5.477 -10.797 1 88.06 104 LEU A O 1
ATOM 839 N N . ASN A 1 105 ? 1.326 -3.623 -12.086 1 87.25 105 ASN A N 1
ATOM 840 C CA . ASN A 1 105 ? 1.025 -2.727 -10.977 1 87.25 105 ASN A CA 1
ATOM 841 C C . ASN A 1 105 ? -0.375 -2.973 -10.414 1 87.25 105 ASN A C 1
ATOM 843 O O . ASN A 1 105 ? -0.669 -2.604 -9.281 1 87.25 105 ASN A O 1
ATOM 847 N N . ARG A 1 106 ? -1.123 -3.67 -11.234 1 89.56 106 ARG A N 1
ATOM 848 C CA . ARG A 1 106 ? -2.496 -3.941 -10.82 1 89.56 106 ARG A CA 1
ATOM 849 C C . ARG A 1 106 ? -2.689 -5.422 -10.5 1 89.56 106 ARG A C 1
ATOM 851 O O . ARG A 1 106 ? -3.807 -5.938 -10.578 1 89.56 106 ARG A O 1
ATOM 858 N N . VAL A 1 107 ? -1.662 -6.07 -10.156 1 90.94 107 VAL A N 1
ATOM 859 C CA . VAL A 1 107 ? -1.697 -7.512 -9.93 1 90.94 107 VAL A CA 1
ATOM 860 C C . VAL A 1 107 ? -2.664 -7.84 -8.797 1 90.94 107 VAL A C 1
ATOM 862 O O . VAL A 1 107 ? -3.203 -8.945 -8.727 1 90.94 107 VAL A O 1
ATOM 865 N N . GLY A 1 108 ? -2.902 -6.844 -7.934 1 91.31 108 GLY A N 1
ATOM 866 C CA . GLY A 1 108 ? -3.891 -7.008 -6.879 1 91.31 108 GLY A CA 1
ATOM 867 C C . GLY A 1 108 ? -5.273 -7.34 -7.402 1 91.31 108 GLY A C 1
ATOM 868 O O . GLY A 1 108 ? -6.113 -7.863 -6.668 1 91.31 108 GLY A O 1
ATOM 869 N N . MET A 1 109 ? -5.492 -7.078 -8.664 1 90.12 109 MET A N 1
ATOM 870 C CA . MET A 1 109 ? -6.785 -7.363 -9.281 1 90.12 109 MET A CA 1
ATOM 871 C C . MET A 1 109 ? -7.027 -8.867 -9.367 1 90.12 109 MET A C 1
ATOM 873 O O . MET A 1 109 ? -8.156 -9.305 -9.602 1 90.12 109 MET A O 1
ATOM 877 N N . LEU A 1 110 ? -5.992 -9.625 -9.172 1 89.69 110 LEU A N 1
ATOM 878 C CA . LEU A 1 110 ? -6.121 -11.078 -9.188 1 89.69 110 LEU A CA 1
ATOM 879 C C . LEU A 1 110 ? -6.551 -11.594 -7.824 1 89.69 110 LEU A C 1
ATOM 881 O O . LEU A 1 110 ? -6.496 -12.805 -7.57 1 89.69 110 LEU A O 1
ATOM 885 N N . TYR A 1 111 ? -6.855 -10.695 -7.012 1 90.44 111 TYR A N 1
ATOM 886 C CA . TYR A 1 111 ? -7.336 -11.086 -5.691 1 90.44 111 TYR A CA 1
ATOM 887 C C . TYR A 1 111 ? -8.43 -12.141 -5.797 1 90.44 111 TYR A C 1
ATOM 889 O O . TYR A 1 111 ? -9.328 -12.031 -6.637 1 90.44 111 TYR A O 1
ATOM 897 N N . GLY A 1 112 ? -8.328 -13.242 -4.918 1 85.06 112 GLY A N 1
ATOM 898 C CA . GLY A 1 112 ? -9.289 -14.328 -4.957 1 85.06 112 GLY A CA 1
ATOM 899 C C . GLY A 1 112 ? -8.977 -15.359 -6.023 1 85.06 112 GLY A C 1
ATOM 900 O O . GLY A 1 112 ? -9.758 -16.297 -6.242 1 85.06 112 GLY A O 1
ATOM 901 N N . ALA A 1 113 ? -7.938 -15.148 -6.707 1 84.38 113 ALA A N 1
ATOM 902 C CA . ALA A 1 113 ? -7.543 -16.094 -7.746 1 84.38 113 ALA A CA 1
ATOM 903 C C . ALA A 1 113 ? -7.246 -17.469 -7.152 1 84.38 113 ALA A C 1
ATOM 905 O O . ALA A 1 113 ? -6.836 -17.578 -5.996 1 84.38 113 ALA A O 1
ATOM 906 N N . LYS A 1 114 ? -7.539 -18.453 -7.98 1 82.38 114 LYS A N 1
ATOM 907 C CA . LYS A 1 114 ? -7.23 -19.844 -7.645 1 82.38 114 LYS A CA 1
ATOM 908 C C . LYS A 1 114 ? -6.309 -20.469 -8.688 1 82.38 114 LYS A C 1
ATOM 910 O O . LYS A 1 114 ? -6.43 -20.172 -9.875 1 82.38 114 LYS A O 1
ATOM 915 N N . ILE A 1 115 ? -5.418 -21.219 -8.227 1 83.81 115 ILE A N 1
ATOM 916 C CA . ILE A 1 115 ? -4.488 -21.922 -9.102 1 83.81 115 ILE A CA 1
ATOM 917 C C . ILE A 1 115 ? -4.867 -23.406 -9.18 1 83.81 115 ILE A C 1
ATOM 919 O O . ILE A 1 115 ? -4.996 -24.062 -8.156 1 83.81 115 ILE A O 1
ATOM 923 N N . TYR A 1 116 ? -5.098 -23.828 -10.367 1 78.31 116 TYR A N 1
ATOM 924 C CA . TYR A 1 116 ? -5.391 -25.234 -10.609 1 78.31 116 TYR A CA 1
ATOM 925 C C . TYR A 1 116 ? -4.27 -25.891 -11.406 1 78.31 116 TYR A C 1
ATOM 927 O O . TYR A 1 116 ? -3.742 -25.297 -12.352 1 78.31 116 TYR A O 1
ATOM 935 N N . THR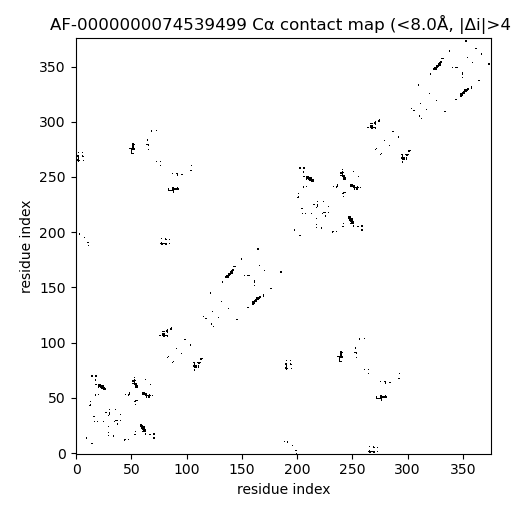 A 1 117 ? -3.77 -26.953 -10.891 1 76.38 117 THR A N 1
ATOM 936 C CA . THR A 1 117 ? -2.732 -27.719 -11.57 1 76.38 117 THR A CA 1
ATOM 937 C C . THR A 1 117 ? -3.303 -29 -12.148 1 76.38 117 THR A C 1
ATOM 939 O O . THR A 1 117 ? -4.086 -29.688 -11.492 1 76.38 117 THR A O 1
ATOM 942 N N . LYS A 1 118 ? -3.018 -29.109 -13.445 1 73 118 LYS A N 1
ATOM 943 C CA . LYS A 1 118 ? -3.447 -30.344 -14.109 1 73 118 LYS A CA 1
ATOM 944 C C . LYS A 1 118 ? -2.266 -31.062 -14.75 1 73 118 LYS A C 1
ATOM 946 O O . LYS A 1 118 ? -1.311 -30.422 -15.203 1 73 118 LYS A O 1
ATOM 951 N N . LYS A 1 119 ? -2.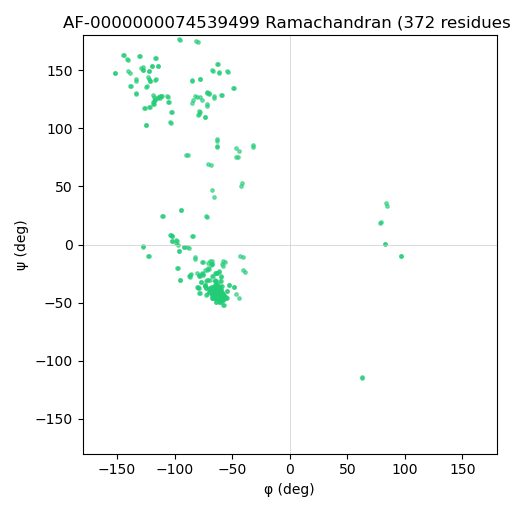406 -32.344 -14.648 1 74.56 119 LYS A N 1
ATOM 952 C CA . LYS A 1 119 ? -1.399 -33.188 -15.312 1 74.56 119 LYS A CA 1
ATOM 953 C C . LYS A 1 119 ? -1.686 -33.281 -16.812 1 74.56 119 LYS A C 1
ATOM 955 O O . LYS A 1 119 ? -0.766 -33.25 -17.625 1 74.56 119 LYS A O 1
ATOM 960 N N . ASN A 1 120 ? -3.049 -33.344 -17.062 1 66.25 120 ASN A N 1
ATOM 961 C CA . ASN A 1 120 ? -3.49 -33.438 -18.453 1 66.25 120 ASN A CA 1
ATOM 962 C C . ASN A 1 120 ? -4.043 -32.094 -18.953 1 66.25 120 ASN A C 1
ATOM 964 O O . ASN A 1 120 ? -5.109 -31.672 -18.516 1 66.25 120 ASN A O 1
ATOM 968 N N . PRO A 1 121 ? -3.291 -31.359 -19.797 1 64.5 121 PRO A N 1
ATOM 969 C CA . PRO A 1 121 ? -3.715 -30.031 -20.25 1 64.5 121 PRO A CA 1
ATOM 970 C C . PRO A 1 121 ? -5.066 -30.047 -20.953 1 64.5 121 PRO A C 1
ATOM 972 O O . PRO A 1 121 ? -5.723 -29.016 -21.078 1 64.5 121 PRO A O 1
ATOM 975 N N . TYR A 1 122 ? -5.5 -31.203 -21.297 1 64.19 122 TYR A N 1
ATOM 976 C CA . TYR A 1 122 ? -6.734 -31.312 -22.062 1 64.19 122 TYR A CA 1
ATOM 977 C C . TYR A 1 122 ? -7.922 -31.578 -21.141 1 64.19 122 TYR A C 1
ATOM 979 O O . TYR A 1 122 ? -9.078 -31.562 -21.594 1 64.19 122 TYR A O 1
ATOM 987 N N . GLU A 1 123 ? -7.684 -31.766 -19.984 1 70 123 GLU A N 1
ATOM 988 C CA . GLU A 1 123 ? -8.766 -32 -19.031 1 70 123 GLU A CA 1
ATOM 989 C C . GLU A 1 123 ? -9.414 -30.672 -18.609 1 70 123 GLU A C 1
ATOM 991 O O . GLU A 1 123 ? -8.727 -29.672 -18.391 1 70 123 GLU A O 1
ATOM 996 N N . PHE A 1 124 ? -10.758 -30.672 -18.781 1 64.94 124 PHE A N 1
ATOM 997 C CA . PHE A 1 124 ? -11.469 -29.484 -18.328 1 64.94 124 PHE A CA 1
ATOM 998 C C . PHE A 1 124 ? -11.469 -29.406 -16.797 1 64.94 124 PHE A C 1
ATOM 1000 O O . PHE A 1 124 ? -11.695 -30.422 -16.125 1 64.94 124 PHE A O 1
ATOM 1007 N N . LEU A 1 125 ? -11.102 -28.328 -16.359 1 71.31 125 LEU A N 1
ATOM 1008 C CA . LEU A 1 125 ? -11.336 -28.047 -14.953 1 71.31 125 LEU A CA 1
ATOM 1009 C C . LEU A 1 125 ? -12.789 -27.656 -14.703 1 71.31 125 LEU A C 1
ATOM 1011 O O . LEU A 1 125 ? -13.297 -26.719 -15.32 1 71.31 125 LEU A O 1
ATOM 1015 N N . PRO A 1 126 ? -13.43 -28.547 -13.961 1 75.81 126 PRO A N 1
ATOM 1016 C CA . PRO A 1 126 ? -14.828 -28.234 -13.695 1 75.81 126 PRO A CA 1
ATOM 1017 C C . PRO A 1 126 ? -15.023 -26.797 -13.219 1 75.81 126 PRO A C 1
ATOM 1019 O O . PRO A 1 126 ? -15.992 -26.141 -13.602 1 75.81 126 PRO A O 1
ATOM 1022 N N . GLU A 1 127 ? -14.141 -26.359 -12.492 1 77.25 127 GLU A N 1
ATOM 1023 C CA . GLU A 1 127 ? -14.25 -24.984 -11.977 1 77.25 127 GLU A CA 1
ATOM 1024 C C . GLU A 1 127 ? -14.195 -23.969 -13.109 1 77.25 127 GLU A C 1
ATOM 1026 O O . GLU A 1 127 ? -14.953 -23 -13.109 1 77.25 127 GLU A O 1
ATOM 1031 N N . TRP A 1 128 ? -13.352 -24.266 -13.945 1 76.44 128 TRP A N 1
ATOM 1032 C CA . TRP A 1 128 ? -13.211 -23.375 -15.094 1 76.44 128 TRP A CA 1
ATOM 1033 C C . TRP A 1 128 ? -14.477 -23.391 -15.945 1 76.44 128 TRP A C 1
ATOM 1035 O O . TRP A 1 128 ? -14.961 -22.344 -16.375 1 76.44 128 TRP A O 1
ATOM 1045 N N . LEU A 1 129 ? -14.93 -24.531 -16.109 1 76.88 129 LEU A N 1
ATOM 1046 C CA . LEU A 1 129 ? -16.156 -24.672 -16.891 1 76.88 129 LEU A CA 1
ATOM 1047 C C . LEU A 1 129 ? -17.312 -23.922 -16.234 1 76.88 129 LEU A C 1
ATOM 1049 O O . LEU A 1 129 ? -18.125 -23.297 -16.906 1 76.88 129 LEU A O 1
ATOM 1053 N N . ASP A 1 130 ? -17.297 -24.047 -14.938 1 81.88 130 ASP A N 1
ATOM 1054 C CA . ASP A 1 130 ? -18.344 -23.375 -14.195 1 81.88 130 ASP A CA 1
ATOM 1055 C C . ASP A 1 130 ? -18.266 -21.859 -14.375 1 81.88 130 ASP A C 1
ATOM 1057 O O . ASP A 1 130 ? -19.281 -21.203 -14.57 1 81.88 130 ASP A O 1
ATOM 1061 N N . ILE A 1 131 ? -17.141 -21.422 -14.383 1 80.25 131 ILE A N 1
ATOM 1062 C CA . ILE A 1 131 ? -16.938 -19.984 -14.555 1 80.25 131 ILE A CA 1
ATOM 1063 C C . ILE A 1 131 ? -17.359 -19.562 -15.961 1 80.25 131 ILE A C 1
ATOM 1065 O O . ILE A 1 131 ? -18.094 -18.594 -16.125 1 80.25 131 ILE A O 1
ATOM 1069 N N . VAL A 1 132 ? -16.969 -20.266 -16.922 1 79.94 132 VAL A N 1
ATOM 1070 C CA . VAL A 1 132 ? -17.25 -19.969 -18.328 1 79.94 132 VAL A CA 1
ATOM 1071 C C . VAL A 1 132 ? -18.75 -20.031 -18.578 1 79.94 132 VAL A C 1
ATOM 1073 O O . VAL A 1 132 ? -19.328 -19.141 -19.219 1 79.94 132 VAL A O 1
ATOM 1076 N N . LYS A 1 133 ? -19.359 -20.922 -17.953 1 82.19 133 LYS A N 1
ATOM 1077 C CA . LYS A 1 133 ? -20.781 -21.125 -18.188 1 82.19 133 LYS A CA 1
ATOM 1078 C C . LYS A 1 133 ? -21.609 -20.047 -17.5 1 82.19 133 LYS A C 1
ATOM 1080 O O . LYS A 1 133 ? -22.719 -19.719 -17.953 1 82.19 133 LYS A O 1
ATOM 1085 N N . ASN A 1 134 ? -21.047 -19.516 -16.5 1 85.25 134 ASN A N 1
ATOM 1086 C CA . ASN A 1 134 ? -21.828 -18.562 -15.719 1 85.25 134 ASN A CA 1
ATOM 1087 C C . ASN A 1 134 ? -21.422 -17.125 -16.047 1 85.25 134 ASN A C 1
ATOM 1089 O O . ASN A 1 134 ? -21.969 -16.172 -15.469 1 85.25 134 ASN A O 1
ATOM 1093 N N . SER A 1 135 ? -20.562 -17.078 -16.953 1 84.62 135 SER A N 1
ATOM 1094 C CA . SER A 1 135 ? -20.125 -15.734 -17.328 1 84.62 135 SER A CA 1
ATOM 1095 C C . SER A 1 135 ? -21.047 -15.109 -18.359 1 84.62 135 SER A C 1
ATOM 1097 O O . SER A 1 135 ? -21.562 -15.805 -19.25 1 84.62 135 SER A O 1
ATOM 1099 N N . GLY A 1 136 ? -21.359 -13.734 -18.266 1 81.38 136 GLY A N 1
ATOM 1100 C CA . GLY A 1 136 ? -22.156 -13.008 -19.234 1 81.38 136 GLY A CA 1
ATOM 1101 C C . GLY A 1 136 ? -21.391 -12.633 -20.484 1 81.38 136 GLY A C 1
ATOM 1102 O O . GLY A 1 136 ? -21.984 -12.344 -21.531 1 81.38 136 GLY A O 1
ATOM 1103 N N . ARG A 1 137 ? -20.172 -12.516 -20.375 1 86.88 137 ARG A N 1
ATOM 1104 C CA . ARG A 1 137 ? -19.266 -12.234 -21.469 1 86.88 137 ARG A CA 1
ATOM 1105 C C . ARG A 1 137 ? -18 -13.086 -21.375 1 86.88 137 ARG A C 1
ATOM 1107 O O . ARG A 1 137 ? -17.469 -13.281 -20.297 1 86.88 137 ARG A O 1
ATOM 1114 N N . ILE A 1 138 ? -17.594 -13.625 -22.547 1 81.94 138 ILE A N 1
ATOM 1115 C CA . ILE A 1 138 ? -16.438 -14.5 -22.547 1 81.94 138 ILE A CA 1
ATOM 1116 C C . ILE A 1 138 ? -15.414 -13.992 -23.578 1 81.94 138 ILE A C 1
ATOM 1118 O O . ILE A 1 138 ? -15.758 -13.781 -24.75 1 81.94 138 ILE A O 1
ATOM 1122 N N . GLN A 1 139 ? -14.242 -13.633 -23.016 1 81.38 139 GLN A N 1
ATOM 1123 C CA . GLN A 1 139 ? -13.094 -13.367 -23.875 1 81.38 139 GLN A CA 1
ATOM 1124 C C . GLN A 1 139 ? -11.961 -14.359 -23.609 1 81.38 139 GLN A C 1
ATOM 1126 O O . GLN A 1 139 ? -11.625 -14.633 -22.469 1 81.38 139 GLN A O 1
ATOM 1131 N N . GLY A 1 140 ? -11.508 -15.047 -24.656 1 73.5 140 GLY A N 1
ATOM 1132 C CA . GLY A 1 140 ? -10.508 -16.078 -24.469 1 73.5 140 GLY A CA 1
ATOM 1133 C C . GLY A 1 140 ? -9.367 -16 -25.469 1 73.5 140 GLY A C 1
ATOM 1134 O O . GLY A 1 140 ? -9.547 -15.516 -26.578 1 73.5 140 GLY A O 1
ATOM 1135 N N . LEU A 1 141 ? -8.219 -16.266 -24.922 1 71.81 141 LEU A N 1
ATOM 1136 C CA . LEU A 1 141 ? -7.02 -16.469 -25.734 1 71.81 141 LEU A CA 1
ATOM 1137 C C . LEU A 1 141 ? -6.465 -17.875 -25.547 1 71.81 141 LEU A C 1
ATOM 1139 O O . LEU A 1 141 ? -6.352 -18.359 -24.422 1 71.81 141 LEU A O 1
ATOM 1143 N N . SER A 1 142 ? -6.391 -18.578 -26.656 1 67.44 142 SER A N 1
ATOM 1144 C CA . SER A 1 142 ? -5.855 -19.938 -26.516 1 67.44 142 SER A CA 1
ATOM 1145 C C . SER A 1 142 ? -4.812 -20.219 -27.594 1 67.44 142 SER A C 1
ATOM 1147 O O . SER A 1 142 ? -5.023 -19.922 -28.766 1 67.44 142 SER A O 1
ATOM 1149 N N . SER A 1 143 ? -3.74 -20.688 -27.047 1 64.38 143 SER A N 1
ATOM 1150 C CA . SER A 1 143 ? -2.707 -21.172 -27.953 1 64.38 143 SER A CA 1
ATOM 1151 C C . SER A 1 143 ? -2.781 -22.672 -28.141 1 64.38 143 SER A C 1
ATOM 1153 O O . SER A 1 143 ? -2.014 -23.25 -28.906 1 64.38 143 SER A O 1
ATOM 1155 N N . VAL A 1 144 ? -3.781 -23.219 -27.422 1 68.38 144 VAL A N 1
ATOM 1156 C CA . VAL A 1 144 ? -3.924 -24.672 -27.469 1 68.38 144 VAL A CA 1
ATOM 1157 C C . VAL A 1 144 ? -5.336 -25.031 -27.922 1 68.38 144 VAL A C 1
ATOM 1159 O O . VAL A 1 144 ? -6.305 -24.375 -27.531 1 68.38 144 VAL A O 1
ATOM 1162 N N . TYR A 1 145 ? -5.344 -26 -28.812 1 67.62 145 TYR A N 1
ATOM 1163 C CA . TYR A 1 145 ? -6.633 -26.5 -29.266 1 67.62 145 TYR A CA 1
ATOM 1164 C C . TYR A 1 145 ? -7.176 -27.562 -28.312 1 67.62 145 TYR A C 1
ATOM 1166 O O . TYR A 1 145 ? -6.445 -28.469 -27.906 1 67.62 145 TYR A O 1
ATOM 1174 N N . HIS A 1 146 ? -8.297 -27.266 -27.844 1 71.75 146 HIS A N 1
ATOM 1175 C CA . HIS A 1 146 ? -9.031 -28.297 -27.109 1 71.75 146 HIS A CA 1
ATOM 1176 C C . HIS A 1 146 ? -10.258 -28.75 -27.875 1 71.75 146 HIS A C 1
ATOM 1178 O O . HIS A 1 146 ? -11.078 -27.938 -28.297 1 71.75 146 HIS A O 1
ATOM 1184 N N . PRO A 1 147 ? -10.336 -29.953 -28.016 1 71.5 147 PRO A N 1
ATOM 1185 C CA . PRO A 1 147 ? -11.398 -30.484 -28.859 1 71.5 147 PRO A CA 1
ATOM 1186 C C . PRO A 1 147 ? -12.797 -30.109 -28.375 1 71.5 147 PRO A C 1
ATOM 1188 O O . PRO A 1 147 ? -13.734 -30.031 -29.172 1 71.5 147 PRO A O 1
ATOM 1191 N N . ALA A 1 148 ? -12.914 -29.906 -27.172 1 74.12 148 ALA A N 1
ATOM 1192 C CA . ALA A 1 148 ? -14.227 -29.594 -26.609 1 74.12 148 ALA A CA 1
ATOM 1193 C C . ALA A 1 148 ? -14.562 -28.109 -26.781 1 74.12 148 ALA A C 1
ATOM 1195 O O . ALA A 1 148 ? -15.719 -27.719 -26.625 1 74.12 148 ALA A O 1
ATOM 1196 N N . PHE A 1 149 ? -13.609 -27.281 -27.141 1 76.12 149 PHE A N 1
ATOM 1197 C CA . PHE A 1 149 ? -13.781 -25.828 -27.078 1 76.12 149 PHE A CA 1
ATOM 1198 C C . PHE A 1 149 ? -14.734 -25.344 -28.156 1 76.12 149 PHE A C 1
ATOM 1200 O O . PHE A 1 149 ? -15.625 -24.547 -27.906 1 76.12 149 PHE A O 1
ATOM 1207 N N . PRO A 1 150 ? -14.547 -25.906 -29.344 1 72.62 150 PRO A N 1
ATOM 1208 C CA . PRO A 1 150 ? -15.445 -25.406 -30.375 1 72.62 150 PRO A CA 1
ATOM 1209 C C . PRO A 1 150 ? -16.922 -25.609 -30.047 1 72.62 150 PRO A C 1
ATOM 1211 O O . PRO A 1 150 ? -17.719 -24.688 -30.156 1 72.62 150 PRO A O 1
ATOM 1214 N N . HIS A 1 151 ? -17.156 -26.781 -29.625 1 76.06 151 HIS A N 1
ATOM 1215 C CA . HIS A 1 151 ? -18.547 -27.078 -29.297 1 76.06 151 HIS A CA 1
ATOM 1216 C C . HIS A 1 151 ? -19 -26.281 -28.094 1 76.06 151 HIS A C 1
ATOM 1218 O O . HIS A 1 151 ? -20.109 -25.734 -28.078 1 76.06 151 HIS A O 1
ATOM 1224 N N . LEU A 1 152 ? -18.234 -26.188 -27.125 1 79.38 152 LEU A N 1
ATOM 1225 C CA . LEU A 1 152 ? -18.562 -25.484 -25.891 1 79.38 152 LEU A CA 1
ATOM 1226 C C . LEU A 1 152 ? -18.828 -24 -26.172 1 79.38 152 LEU A C 1
ATOM 1228 O O . LEU A 1 152 ? -19.875 -23.469 -25.781 1 79.38 152 LEU A O 1
ATOM 1232 N N . PHE A 1 153 ? -17.953 -23.359 -26.891 1 81.75 153 PHE A N 1
ATOM 1233 C CA . PHE A 1 153 ? -18.062 -21.922 -27.078 1 81.75 153 PHE A CA 1
ATOM 1234 C C . PHE A 1 153 ? -19.125 -21.578 -28.109 1 81.75 153 PHE A C 1
ATOM 1236 O O . PHE A 1 153 ? -19.719 -20.516 -28.062 1 81.75 153 PHE A O 1
ATOM 1243 N N . LEU A 1 154 ? -19.359 -22.5 -29.031 1 77.12 154 LEU A N 1
ATOM 1244 C CA . LEU A 1 154 ? -20.484 -22.312 -29.938 1 77.12 154 LEU A CA 1
ATOM 1245 C C . LEU A 1 154 ? -21.812 -22.297 -29.188 1 77.12 154 LEU A C 1
ATOM 1247 O O . LEU A 1 154 ? -22.672 -21.469 -29.453 1 77.12 154 LEU A O 1
ATOM 1251 N N . GLU A 1 155 ? -21.859 -23.219 -28.297 1 80.75 155 GLU A N 1
ATOM 1252 C CA . GLU A 1 155 ? -23.078 -23.281 -27.484 1 80.75 155 GLU A CA 1
ATOM 1253 C C . GLU A 1 155 ? -23.25 -22.016 -26.656 1 80.75 155 GLU A C 1
ATOM 1255 O O . GLU A 1 155 ? -24.359 -21.484 -26.547 1 80.75 155 GLU A O 1
ATOM 1260 N N . LEU A 1 156 ? -22.234 -21.594 -26.109 1 83.38 156 LEU A N 1
ATOM 1261 C CA . LEU A 1 156 ? -22.281 -20.422 -25.234 1 83.38 156 LEU A CA 1
ATOM 1262 C C . LEU A 1 156 ? -22.547 -19.156 -26.016 1 83.38 156 LEU A C 1
ATOM 1264 O O . LEU A 1 156 ? -23.141 -18.203 -25.516 1 83.38 156 LEU A O 1
ATOM 1268 N N . SER A 1 157 ? -22.125 -19.078 -27.25 1 82.5 157 SER A N 1
ATOM 1269 C CA . SER A 1 157 ? -22.234 -17.875 -28.078 1 82.5 157 SER A CA 1
ATOM 1270 C C . SER A 1 157 ? -23.688 -17.625 -28.469 1 82.5 157 SER A C 1
ATOM 1272 O O . SER A 1 157 ? -24.031 -16.531 -28.906 1 82.5 157 SER A O 1
ATOM 1274 N N . ALA A 1 158 ? -24.391 -18.641 -28.281 1 81.88 158 ALA A N 1
ATOM 1275 C CA . ALA A 1 158 ? -25.812 -18.484 -28.609 1 81.88 158 ALA A CA 1
ATOM 1276 C C . ALA A 1 158 ? -26.484 -17.516 -27.656 1 81.88 158 ALA A C 1
ATOM 1278 O O . ALA A 1 158 ? -27.438 -16.828 -28.031 1 81.88 158 ALA A O 1
ATOM 1279 N N . GLU A 1 159 ? -25.953 -17.422 -26.5 1 82.75 159 GLU A N 1
ATOM 1280 C CA . GLU A 1 159 ? -26.672 -16.656 -25.484 1 82.75 159 GLU A CA 1
ATOM 1281 C C . GLU A 1 159 ? -25.812 -15.523 -24.938 1 82.75 159 GLU A C 1
ATOM 1283 O O . GLU A 1 159 ? -26.297 -14.688 -24.172 1 82.75 159 GLU A O 1
ATOM 1288 N N . ARG A 1 160 ? -24.578 -15.648 -25.359 1 85.19 160 ARG A N 1
ATOM 1289 C CA . ARG A 1 160 ? -23.672 -14.68 -24.75 1 85.19 160 ARG A CA 1
ATOM 1290 C C . ARG A 1 160 ? -22.656 -14.156 -25.766 1 85.19 160 ARG A C 1
ATOM 1292 O O . ARG A 1 160 ? -22.484 -14.742 -26.828 1 85.19 160 ARG A O 1
ATOM 1299 N N . ASP A 1 161 ? -22.125 -13.039 -25.453 1 83.94 161 ASP A N 1
ATOM 1300 C CA . ASP A 1 161 ? -21.047 -12.484 -26.266 1 83.94 161 ASP A CA 1
ATOM 1301 C C . ASP A 1 161 ? -19.734 -13.25 -26.047 1 83.94 161 ASP A C 1
ATOM 1303 O O . ASP A 1 161 ? -19.219 -13.281 -24.922 1 83.94 161 ASP A O 1
ATOM 1307 N N . VAL A 1 162 ? -19.359 -13.969 -27.047 1 81.62 162 VAL A N 1
ATOM 1308 C CA . VAL A 1 162 ? -18.125 -14.75 -26.953 1 81.62 162 VAL A CA 1
ATOM 1309 C C . VAL A 1 162 ? -17.141 -14.266 -28 1 81.62 162 VAL A C 1
ATOM 1311 O O . VAL A 1 162 ? -17.469 -14.195 -29.188 1 81.62 162 VAL A O 1
ATOM 1314 N N . LYS A 1 163 ? -15.938 -13.852 -27.562 1 81.19 163 LYS A N 1
ATOM 1315 C CA . LYS A 1 163 ? -14.844 -13.477 -28.453 1 81.19 163 LYS A CA 1
ATOM 1316 C C . LYS A 1 163 ? -13.602 -14.32 -28.188 1 81.19 163 LYS A C 1
ATOM 1318 O O . LYS A 1 163 ? -13.055 -14.297 -27.078 1 81.19 163 LYS A O 1
ATOM 1323 N N . LEU A 1 164 ? -13.188 -15.062 -29.172 1 76.69 164 LEU A N 1
ATOM 1324 C CA . LEU A 1 164 ? -12.016 -15.922 -29.031 1 76.69 164 LEU A CA 1
ATOM 1325 C C . LEU A 1 164 ? -10.922 -15.508 -30 1 76.69 164 LEU A C 1
ATOM 1327 O O . LEU A 1 164 ? -11.195 -15.203 -31.172 1 76.69 164 LEU A O 1
ATOM 1331 N N . THR A 1 165 ? -9.719 -15.289 -29.422 1 75 165 THR A N 1
ATOM 1332 C CA . THR A 1 165 ? -8.523 -15.086 -30.234 1 75 165 THR A CA 1
ATOM 1333 C C . THR A 1 165 ? -7.672 -16.344 -30.266 1 75 165 THR A C 1
ATOM 1335 O O . THR A 1 165 ? -7.207 -16.812 -29.219 1 75 165 THR A O 1
ATOM 1338 N N . LEU A 1 166 ? -7.582 -16.922 -31.422 1 72.94 166 LEU A N 1
ATOM 1339 C CA . LEU A 1 166 ? -6.883 -18.188 -31.562 1 72.94 166 LEU A CA 1
ATOM 1340 C C . LEU A 1 166 ? -5.656 -18.031 -32.469 1 72.94 166 LEU A C 1
ATOM 1342 O O . LEU A 1 166 ? -5.617 -17.141 -33.312 1 72.94 166 LEU A O 1
ATOM 1346 N N . THR A 1 167 ? -4.691 -18.719 -32.062 1 71.44 167 THR A N 1
ATOM 1347 C CA . THR A 1 167 ? -3.539 -18.75 -32.969 1 71.44 167 THR A CA 1
ATOM 1348 C C . THR A 1 167 ? -3.898 -19.391 -34.312 1 71.44 167 THR A C 1
ATOM 1350 O O . THR A 1 167 ? -4.863 -20.156 -34.375 1 71.44 167 THR A O 1
ATOM 1353 N N . GLU A 1 168 ? -3.062 -18.969 -35.344 1 69.12 168 GLU A N 1
ATOM 1354 C CA . GLU A 1 168 ? -3.271 -19.5 -36.688 1 69.12 168 GLU A CA 1
ATOM 1355 C C . GLU A 1 168 ? -3.285 -21.031 -36.656 1 69.12 168 GLU A C 1
ATOM 1357 O O . GLU A 1 168 ? -4.07 -21.641 -37.375 1 69.12 168 GLU A O 1
ATOM 1362 N N . GLU A 1 169 ? -2.525 -21.547 -35.844 1 68.88 169 GLU A N 1
ATOM 1363 C CA . GLU A 1 169 ? -2.406 -23 -35.781 1 68.88 169 GLU A CA 1
ATOM 1364 C C . GLU A 1 169 ? -3.686 -23.625 -35.25 1 68.88 169 GLU A C 1
ATOM 1366 O O . GLU A 1 169 ? -4.113 -24.688 -35.719 1 68.88 169 GLU A O 1
ATOM 1371 N N . VAL A 1 170 ? -4.238 -22.969 -34.375 1 69.69 170 VAL A N 1
ATOM 1372 C CA . VAL A 1 170 ? -5.473 -23.469 -33.781 1 69.69 170 VAL A CA 1
ATOM 1373 C C . VAL A 1 170 ? -6.621 -23.312 -34.781 1 69.69 170 VAL A C 1
ATOM 1375 O O . VAL A 1 170 ? -7.469 -24.203 -34.906 1 69.69 170 VAL A O 1
ATOM 1378 N N . LEU A 1 171 ? -6.496 -22.203 -35.531 1 67.25 171 LEU A N 1
ATOM 1379 C CA . LEU A 1 171 ? -7.547 -21.922 -36.5 1 67.25 171 LEU A CA 1
ATOM 1380 C C . LEU A 1 171 ? -7.512 -22.906 -37.656 1 67.25 171 LEU A C 1
ATOM 1382 O O . LEU A 1 171 ? -8.555 -23.266 -38.219 1 67.25 171 LEU A O 1
ATOM 1386 N N . ARG A 1 172 ? -6.316 -23.188 -37.969 1 63.22 172 ARG A N 1
ATOM 1387 C CA . ARG A 1 172 ? -6.145 -24.094 -39.094 1 63.22 172 ARG A CA 1
ATOM 1388 C C . ARG A 1 172 ? -6.707 -25.484 -38.781 1 63.22 172 ARG A C 1
ATOM 1390 O O . ARG A 1 172 ? -7.059 -26.234 -39.688 1 63.22 172 ARG A O 1
ATOM 1397 N N . GLN A 1 173 ? -6.738 -25.703 -37.625 1 58.06 173 GLN A N 1
ATOM 1398 C CA . GLN A 1 173 ? -7.352 -26.984 -37.281 1 58.06 173 GLN A CA 1
ATOM 1399 C C . GLN A 1 173 ? -8.867 -26.938 -37.5 1 58.06 173 GLN A C 1
ATOM 1401 O O . GLN A 1 173 ? -9.586 -27.812 -37 1 58.06 173 GLN A O 1
ATOM 1406 N N . LYS A 1 174 ? -9.312 -26 -38.406 1 55.03 174 LYS A N 1
ATOM 1407 C CA . LYS A 1 174 ? -10.617 -25.5 -38.875 1 55.03 174 LYS A CA 1
ATOM 1408 C C . LYS A 1 174 ? -11.57 -26.656 -39.125 1 55.03 174 LYS A C 1
ATOM 1410 O O . LYS A 1 174 ? -12.789 -26.516 -38.969 1 55.03 174 LYS A O 1
ATOM 1415 N N . SER A 1 175 ? -11.047 -27.578 -39.75 1 49.53 175 SER A N 1
ATOM 1416 C CA . SER A 1 175 ? -12.07 -28.516 -40.156 1 49.53 175 SER A CA 1
ATOM 1417 C C . SER A 1 175 ? -13.117 -28.703 -39.062 1 49.53 175 SER A C 1
ATOM 1419 O O . SER A 1 175 ? -14.258 -29.094 -39.344 1 49.53 175 SER A O 1
ATOM 1421 N N . LEU A 1 176 ? -12.758 -28.453 -37.969 1 46.53 176 LEU A N 1
ATOM 1422 C CA . LEU A 1 176 ? -13.602 -28.875 -36.844 1 46.53 176 LEU A CA 1
ATOM 1423 C C . LEU A 1 176 ? -14.492 -27.734 -36.375 1 46.53 176 LEU A C 1
ATOM 1425 O O . LEU A 1 176 ? -15.383 -27.938 -35.562 1 46.53 176 LEU A O 1
ATOM 1429 N N . TRP A 1 177 ? -14.047 -26.422 -36.75 1 47.25 177 TRP A N 1
ATOM 1430 C CA . TRP A 1 177 ? -14.883 -25.312 -36.344 1 47.25 177 TRP A CA 1
ATOM 1431 C C . TRP A 1 177 ? -15.945 -25 -37.375 1 47.25 177 TRP A C 1
ATOM 1433 O O . TRP A 1 177 ? -15.633 -24.828 -38.562 1 47.25 177 TRP A O 1
ATOM 1443 N N . ASP A 1 178 ? -16.938 -25.562 -37.594 1 46.41 178 ASP A N 1
ATOM 1444 C CA . ASP A 1 178 ? -18.016 -25.062 -38.406 1 46.41 178 ASP A CA 1
ATOM 1445 C C . ASP A 1 178 ? -18.281 -23.578 -38.125 1 46.41 178 ASP A C 1
ATOM 1447 O O . ASP A 1 178 ? -19.031 -23.234 -37.219 1 46.41 178 ASP A O 1
ATOM 1451 N N . TRP A 1 179 ? -17.328 -22.703 -38.125 1 42.78 179 TRP A N 1
ATOM 1452 C CA . TRP A 1 179 ? -17.469 -21.297 -37.719 1 42.78 179 TRP A CA 1
ATOM 1453 C C . TRP A 1 179 ? -18.344 -20.547 -38.719 1 42.78 179 TRP A C 1
ATOM 1455 O O . TRP A 1 179 ? -17.938 -20.312 -39.875 1 42.78 179 TRP A O 1
ATOM 1465 N N . SER A 1 180 ? -19.344 -20.812 -39.188 1 39.53 180 SER A N 1
ATOM 1466 C CA . SER A 1 180 ? -20.078 -19.734 -39.812 1 39.53 180 SER A CA 1
ATOM 1467 C C . SER A 1 180 ? -20 -18.453 -39 1 39.53 180 SER A C 1
ATOM 1469 O O . SER A 1 180 ? -20.719 -17.484 -39.281 1 39.53 180 SER A O 1
ATOM 1471 N N . VAL A 1 181 ? -19.516 -18.406 -37.781 1 39.69 181 VAL A N 1
ATOM 1472 C CA . VAL A 1 181 ? -19.562 -17.188 -36.969 1 39.69 181 VAL A CA 1
ATOM 1473 C C . VAL A 1 181 ? -18.484 -16.219 -37.469 1 39.69 181 VAL A C 1
ATOM 1475 O O . VAL A 1 181 ? -17.422 -16.641 -37.906 1 39.69 181 VAL A O 1
ATOM 1478 N N . ASP A 1 182 ? -18.828 -14.961 -37.844 1 39.09 182 ASP A N 1
ATOM 1479 C CA . ASP A 1 182 ? -18 -13.812 -38.188 1 39.09 182 ASP A CA 1
ATOM 1480 C C . ASP A 1 182 ? -16.859 -13.633 -37.188 1 39.09 182 ASP A C 1
ATOM 1482 O O . ASP A 1 182 ? -17.094 -13.352 -36.031 1 39.09 182 ASP A O 1
ATOM 1486 N N . PHE A 1 183 ? -15.914 -14.383 -37.25 1 36.78 183 PHE A N 1
ATOM 1487 C CA . PHE A 1 183 ? -14.719 -14.242 -36.438 1 36.78 183 PHE A CA 1
ATOM 1488 C C . PHE A 1 183 ? -14 -12.93 -36.75 1 36.78 183 PHE A C 1
ATOM 1490 O O . PHE A 1 183 ? -13.797 -12.586 -37.906 1 36.78 183 PHE A O 1
ATOM 1497 N N . SER A 1 184 ? -14.367 -11.859 -36.188 1 34.66 184 SER A N 1
ATOM 1498 C CA . SER A 1 184 ? -13.523 -10.688 -36.375 1 34.66 184 SER A CA 1
ATOM 1499 C C . SER A 1 184 ? -12.125 -10.906 -35.781 1 34.66 184 SER A C 1
ATOM 1501 O O . SER A 1 184 ? -11.992 -11.289 -34.625 1 34.66 184 SER A O 1
ATOM 1503 N N . PHE A 1 185 ? -11.234 -11.43 -36.562 1 32.19 185 PHE A N 1
ATOM 1504 C CA . PHE A 1 185 ? -9.797 -11.57 -36.375 1 32.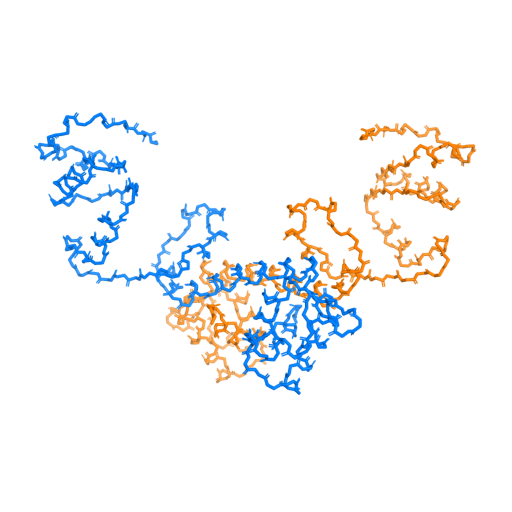19 185 PHE A CA 1
ATOM 1505 C C . PHE A 1 185 ? -9.203 -10.281 -35.812 1 32.19 185 PHE A C 1
ATOM 1507 O O . PHE A 1 185 ? -9.359 -9.211 -36.406 1 32.19 185 PHE A O 1
ATOM 1514 N N . MET A 1 186 ? -9.219 -9.914 -34.594 1 30.73 186 MET A N 1
ATOM 1515 C CA . MET A 1 186 ? -8.359 -8.781 -34.25 1 30.73 186 MET A CA 1
ATOM 1516 C C . MET A 1 186 ? -6.887 -9.156 -34.344 1 30.73 186 MET A C 1
ATOM 1518 O O . MET A 1 186 ? -6.414 -10.023 -33.594 1 30.73 186 MET A O 1
ATOM 1522 N N . GLY A 1 187 ? -6.438 -9.383 -35.469 1 27.97 187 GLY A N 1
ATOM 1523 C CA . GLY A 1 187 ? -5.031 -9.461 -35.812 1 27.97 187 GLY A CA 1
ATOM 1524 C C . GLY A 1 187 ? -4.148 -8.555 -34.969 1 27.97 187 GLY A C 1
ATOM 1525 O O . GLY A 1 187 ? -4.402 -7.355 -34.875 1 27.97 187 GLY A O 1
ATOM 1526 N N . TRP A 1 188 ? -3.67 -8.992 -33.719 1 26.55 188 TRP A N 1
ATOM 1527 C CA . TRP A 1 188 ? -2.553 -8.188 -33.25 1 26.55 188 TRP A CA 1
ATOM 1528 C C . TRP A 1 188 ? -1.323 -8.391 -34.125 1 26.55 188 TRP A C 1
ATOM 1530 O O . TRP A 1 188 ? -1.149 -9.453 -34.719 1 26.55 188 TRP A O 1
ATOM 1540 N N . MET B 1 1 ? -10.258 -10.336 6.766 1 73.62 1 MET B N 1
ATOM 1541 C CA . MET B 1 1 ? -9.922 -9.344 5.754 1 73.62 1 MET B CA 1
ATOM 1542 C C . MET B 1 1 ? -8.695 -9.773 4.949 1 73.62 1 MET B C 1
ATOM 1544 O O . MET B 1 1 ? -7.707 -10.234 5.516 1 73.62 1 MET B O 1
ATOM 1548 N N . ALA B 1 2 ? -8.906 -9.711 3.768 1 77.19 2 ALA B N 1
ATOM 1549 C CA . ALA B 1 2 ? -7.863 -10.164 2.854 1 77.19 2 ALA B CA 1
ATOM 1550 C C . ALA B 1 2 ? -6.578 -9.375 3.053 1 77.19 2 ALA B C 1
ATOM 1552 O O . ALA B 1 2 ? -6.613 -8.156 3.242 1 77.19 2 ALA B O 1
ATOM 1553 N N . GLY B 1 3 ? -5.445 -10.094 3.236 1 85.81 3 GLY B N 1
ATOM 1554 C CA . GLY B 1 3 ? -4.148 -9.438 3.184 1 85.81 3 GLY B CA 1
ATOM 1555 C C . GLY B 1 3 ? -3.609 -9.078 4.555 1 85.81 3 GLY B C 1
ATOM 1556 O O . GLY B 1 3 ? -2.434 -8.734 4.691 1 85.81 3 GLY B O 1
ATOM 1557 N N . LEU B 1 4 ? -4.473 -9.211 5.602 1 83.69 4 LEU B N 1
ATOM 1558 C CA . LEU B 1 4 ? -4.047 -8.773 6.93 1 83.69 4 LEU B CA 1
ATOM 1559 C C . LEU B 1 4 ? -3.037 -9.742 7.527 1 83.69 4 LEU B C 1
ATOM 1561 O O . LEU B 1 4 ? -2.109 -9.328 8.227 1 83.69 4 LEU B O 1
ATOM 1565 N N . ASP B 1 5 ? -3.23 -11.039 7.238 1 84.56 5 ASP B N 1
ATOM 1566 C CA . ASP B 1 5 ? -2.275 -12.016 7.738 1 84.56 5 ASP B CA 1
ATOM 1567 C C . ASP B 1 5 ? -0.895 -11.812 7.117 1 84.56 5 ASP B C 1
ATOM 1569 O O . ASP B 1 5 ? 0.119 -11.859 7.816 1 84.56 5 ASP B O 1
ATOM 1573 N N . GLU B 1 6 ? -0.919 -11.57 5.875 1 87.69 6 GLU B N 1
ATOM 1574 C CA . GLU B 1 6 ? 0.338 -11.289 5.188 1 87.69 6 GLU B CA 1
ATOM 1575 C C . GLU B 1 6 ? 0.974 -10 5.703 1 87.69 6 GLU B C 1
ATOM 1577 O O . GLU B 1 6 ? 2.191 -9.93 5.879 1 87.69 6 GLU B O 1
ATOM 1582 N N . LEU B 1 7 ? 0.131 -9.094 5.949 1 87.38 7 LEU B N 1
ATOM 1583 C CA . LEU B 1 7 ? 0.592 -7.793 6.43 1 87.38 7 LEU B CA 1
ATOM 1584 C C . LEU B 1 7 ? 1.312 -7.93 7.766 1 87.38 7 LEU B C 1
ATOM 1586 O O . LEU B 1 7 ? 2.369 -7.328 7.973 1 87.38 7 LEU B O 1
ATOM 1590 N N . ARG B 1 8 ? 0.828 -8.734 8.594 1 86.62 8 ARG B N 1
ATOM 1591 C CA . ARG B 1 8 ? 1.36 -8.914 9.945 1 86.62 8 ARG B CA 1
ATOM 1592 C C . ARG B 1 8 ? 2.715 -9.617 9.906 1 86.62 8 ARG B C 1
ATOM 1594 O O . ARG B 1 8 ? 3.508 -9.492 10.844 1 86.62 8 ARG B O 1
ATOM 1601 N N . ASN B 1 9 ? 2.93 -10.266 8.836 1 88.31 9 ASN B N 1
ATOM 1602 C CA . ASN B 1 9 ? 4.168 -11.031 8.734 1 88.31 9 ASN B CA 1
ATOM 1603 C C . ASN B 1 9 ? 5.285 -10.211 8.109 1 88.31 9 ASN B C 1
ATOM 1605 O O . ASN B 1 9 ? 6.422 -10.672 8.008 1 88.31 9 ASN B O 1
ATOM 1609 N N . LEU B 1 10 ? 4.965 -9.031 7.734 1 89.56 10 LEU B N 1
ATOM 1610 C CA . LEU B 1 10 ? 5.988 -8.18 7.141 1 89.56 10 LEU B CA 1
ATOM 1611 C C . LEU B 1 10 ? 6.898 -7.594 8.211 1 89.56 10 LEU B C 1
ATOM 1613 O O . LEU B 1 10 ? 6.449 -7.305 9.328 1 89.56 10 LEU B O 1
ATOM 1617 N N . SER B 1 11 ? 8.172 -7.477 7.926 1 90.75 11 SER B N 1
ATOM 1618 C CA . SER B 1 11 ? 9.141 -6.914 8.859 1 90.75 11 SER B CA 1
ATOM 1619 C C . SER B 1 11 ? 10.211 -6.117 8.125 1 90.75 11 SER B C 1
ATOM 1621 O O . SER B 1 11 ? 10.398 -6.281 6.914 1 90.75 11 SER B O 1
ATOM 1623 N N . ALA B 1 12 ? 10.883 -5.305 8.953 1 91.5 12 ALA B N 1
ATOM 1624 C CA . ALA B 1 12 ? 11.984 -4.523 8.398 1 91.5 12 ALA B CA 1
ATOM 1625 C C . ALA B 1 12 ? 13.078 -5.43 7.844 1 91.5 12 ALA B C 1
ATOM 1627 O O . ALA B 1 12 ? 13.656 -5.141 6.793 1 91.5 12 ALA B O 1
ATOM 1628 N N . THR B 1 13 ? 13.32 -6.484 8.531 1 93.94 13 THR B N 1
ATOM 1629 C CA . THR B 1 13 ? 14.367 -7.414 8.125 1 93.94 13 THR B CA 1
ATOM 1630 C C . THR B 1 13 ? 14.047 -8.039 6.77 1 93.94 13 THR B C 1
ATOM 1632 O O . THR B 1 13 ? 14.914 -8.125 5.898 1 93.94 13 THR B O 1
ATOM 1635 N N . LYS B 1 14 ? 12.836 -8.445 6.59 1 94.81 14 LYS B N 1
ATOM 1636 C CA . LYS B 1 14 ? 12.438 -9.07 5.332 1 94.81 14 LYS B CA 1
ATOM 1637 C C . LYS B 1 14 ? 12.562 -8.086 4.172 1 94.81 14 LYS B C 1
ATOM 1639 O O . LYS B 1 14 ? 12.984 -8.461 3.076 1 94.81 14 LYS B O 1
ATOM 1644 N N . MET B 1 15 ? 12.227 -6.848 4.426 1 94.75 15 MET B N 1
ATOM 1645 C CA . MET B 1 15 ? 12.359 -5.844 3.375 1 94.75 15 MET B CA 1
ATOM 1646 C C . MET B 1 15 ? 13.828 -5.586 3.0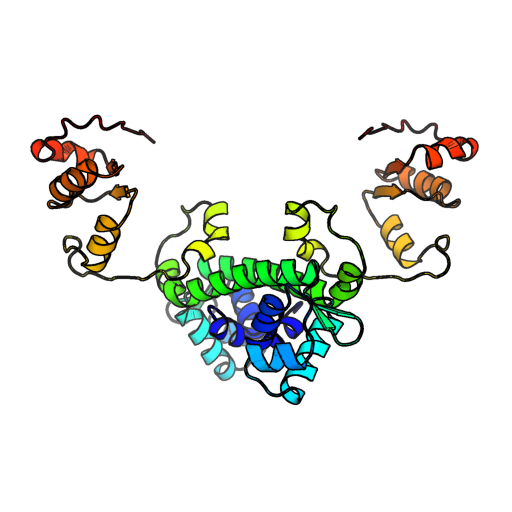51 1 94.75 15 MET B C 1
ATOM 1648 O O . MET B 1 15 ? 14.195 -5.441 1.883 1 94.75 15 MET B O 1
ATOM 1652 N N . ARG B 1 16 ? 14.633 -5.586 4.07 1 95.38 16 ARG B N 1
ATOM 1653 C CA . ARG B 1 16 ? 16.062 -5.41 3.869 1 95.38 16 ARG B CA 1
ATOM 1654 C C . ARG B 1 16 ? 16.656 -6.57 3.07 1 95.38 16 ARG B C 1
ATOM 1656 O O . ARG B 1 16 ? 17.516 -6.367 2.209 1 95.38 16 ARG B O 1
ATOM 1663 N N . LEU B 1 17 ? 16.219 -7.699 3.375 1 97.31 17 LEU B N 1
ATOM 1664 C CA . LEU B 1 17 ? 16.688 -8.883 2.664 1 97.31 17 LEU B CA 1
ATOM 1665 C C . LEU B 1 17 ? 16.328 -8.797 1.182 1 97.31 17 LEU B C 1
ATOM 1667 O O . LEU B 1 17 ? 17.172 -9.086 0.325 1 97.31 17 LEU B O 1
ATOM 1671 N N . LEU B 1 18 ? 15.094 -8.422 0.927 1 96.94 18 LEU B N 1
ATOM 1672 C CA . LEU B 1 18 ? 14.656 -8.32 -0.461 1 96.94 18 LEU B CA 1
ATOM 1673 C C . LEU B 1 18 ? 15.516 -7.316 -1.225 1 96.94 18 LEU B C 1
ATOM 1675 O O . LEU B 1 18 ? 15.82 -7.523 -2.4 1 96.94 18 LEU B O 1
ATOM 1679 N N . LYS B 1 19 ? 15.93 -6.254 -0.552 1 96.25 19 LYS B N 1
ATOM 1680 C CA . LYS B 1 19 ? 16.766 -5.234 -1.171 1 96.25 19 LYS B CA 1
ATOM 1681 C C . LYS B 1 19 ? 18.188 -5.75 -1.383 1 96.25 19 LYS B C 1
ATOM 1683 O O . LYS B 1 19 ? 18.828 -5.449 -2.398 1 96.25 19 LYS B O 1
ATOM 1688 N N . LEU B 1 20 ? 18.656 -6.516 -0.452 1 96.94 20 LEU B N 1
ATOM 1689 C CA . LEU B 1 20 ? 20.031 -7.016 -0.454 1 96.94 20 LEU B CA 1
ATOM 1690 C C . LEU B 1 20 ? 20.219 -8.086 -1.523 1 96.94 20 LEU B C 1
ATOM 1692 O O . LEU B 1 20 ? 21.281 -8.164 -2.15 1 96.94 20 LEU B O 1
ATOM 1696 N N . LEU B 1 21 ? 19.203 -8.844 -1.827 1 97.69 21 LEU B N 1
ATOM 1697 C CA . LEU B 1 21 ? 19.312 -10.039 -2.65 1 97.69 21 LEU B CA 1
ATOM 1698 C C . LEU B 1 21 ? 19.016 -9.719 -4.113 1 97.69 21 LEU B C 1
ATOM 1700 O O . LEU B 1 21 ? 18.422 -10.539 -4.824 1 97.69 21 LEU B O 1
ATOM 1704 N N . LYS B 1 22 ? 19.312 -8.547 -4.484 1 93.62 22 LYS B N 1
ATOM 1705 C CA . LYS B 1 22 ? 19.234 -8.227 -5.906 1 93.62 22 LYS B CA 1
ATOM 1706 C C . LYS B 1 22 ? 20.234 -9.055 -6.711 1 93.62 22 LYS B C 1
ATOM 1708 O O . LYS B 1 22 ? 20.031 -9.273 -7.91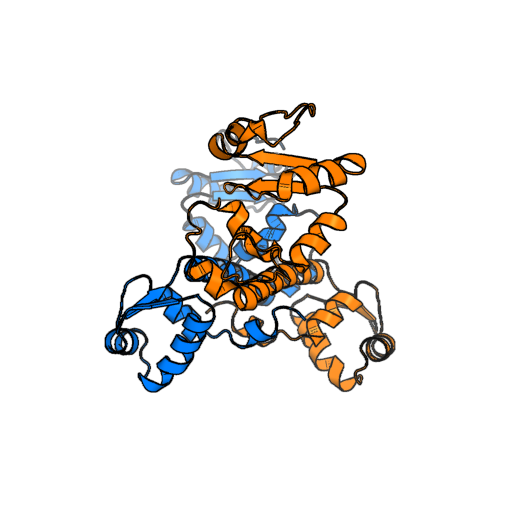 1 93.62 22 LYS B O 1
ATOM 1713 N N . GLU B 1 23 ? 21.312 -9.508 -6.02 1 95 23 GLU B N 1
ATOM 1714 C CA . GLU B 1 23 ? 22.297 -10.445 -6.543 1 95 23 GLU B CA 1
ATOM 1715 C C . GLU B 1 23 ? 22.297 -11.75 -5.75 1 95 23 GLU B C 1
ATOM 1717 O O . GLU B 1 23 ? 21.844 -11.781 -4.602 1 95 23 GLU B O 1
ATOM 1722 N N . TRP B 1 24 ? 22.875 -12.766 -6.434 1 97.5 24 TRP B N 1
ATOM 1723 C CA . TRP B 1 24 ? 22.984 -14.047 -5.746 1 97.5 24 TRP B CA 1
ATOM 1724 C C . TRP B 1 24 ? 23.938 -13.945 -4.559 1 97.5 24 TRP B C 1
ATOM 1726 O O . TRP B 1 24 ? 25.062 -13.477 -4.699 1 97.5 24 TRP B O 1
ATOM 1736 N N . LYS B 1 25 ? 23.453 -14.344 -3.389 1 98.12 25 LYS B N 1
ATOM 1737 C CA . LYS B 1 25 ? 24.266 -14.367 -2.176 1 98.12 25 LYS B CA 1
ATOM 1738 C C . LYS B 1 25 ? 24 -15.625 -1.354 1 98.12 25 LYS B C 1
ATOM 1740 O O . LYS B 1 25 ? 22.891 -16.156 -1.384 1 98.12 25 LYS B O 1
ATOM 1745 N N . ASP B 1 26 ? 25.016 -16.078 -0.69 1 97.88 26 ASP B N 1
ATOM 1746 C CA . ASP B 1 26 ? 24.797 -17.219 0.203 1 97.88 26 ASP B CA 1
ATOM 1747 C C . ASP B 1 26 ? 24.547 -16.75 1.636 1 97.88 26 ASP B C 1
ATOM 1749 O O . ASP B 1 26 ? 24.594 -15.547 1.92 1 97.88 26 ASP B O 1
ATOM 1753 N N . LEU B 1 27 ? 24.266 -17.703 2.496 1 97.38 27 LEU B N 1
ATOM 1754 C CA . LEU B 1 27 ? 23.844 -17.406 3.861 1 97.38 27 LEU B CA 1
ATOM 1755 C C . LEU B 1 27 ? 24.938 -16.641 4.609 1 97.38 27 LEU B C 1
ATOM 1757 O O . LEU B 1 27 ? 24.641 -15.758 5.418 1 97.38 27 LEU B O 1
ATOM 1761 N N . SER B 1 28 ? 26.172 -16.953 4.379 1 97.81 28 SER B N 1
ATOM 1762 C CA . SER B 1 28 ? 27.297 -16.281 5.043 1 97.81 28 SER B CA 1
ATOM 1763 C C . SER B 1 28 ? 27.391 -14.82 4.617 1 97.81 28 SER B C 1
ATOM 1765 O O . SER B 1 28 ? 27.594 -13.938 5.457 1 97.81 28 SER B O 1
ATOM 1767 N N . GLU B 1 29 ? 27.281 -14.586 3.355 1 98 29 GLU B N 1
ATOM 1768 C CA . GLU B 1 29 ? 27.297 -13.227 2.82 1 98 29 GLU B CA 1
ATOM 1769 C C . GLU B 1 29 ? 26.141 -12.398 3.365 1 98 29 GLU B C 1
ATOM 1771 O O . GLU B 1 29 ? 26.312 -11.242 3.742 1 98 29 GLU B O 1
ATOM 1776 N N . ILE B 1 30 ? 24.953 -12.969 3.373 1 98.06 30 ILE B N 1
ATOM 1777 C CA . ILE B 1 30 ? 23.75 -12.305 3.877 1 98.06 30 ILE B CA 1
ATOM 1778 C C . ILE B 1 30 ? 23.953 -11.922 5.344 1 98.06 30 ILE B C 1
ATOM 1780 O O . ILE B 1 30 ? 23.688 -10.781 5.734 1 98.06 30 ILE B O 1
ATOM 1784 N N . SER B 1 31 ? 24.438 -12.875 6.133 1 98.06 31 SER B N 1
ATOM 1785 C CA . SER B 1 31 ? 24.672 -12.664 7.559 1 98.06 31 SER B CA 1
ATOM 1786 C C . SER B 1 31 ? 25.625 -11.508 7.797 1 98.06 31 SER B C 1
ATOM 1788 O O . SER B 1 31 ? 25.391 -10.656 8.656 1 98.06 31 SER B O 1
ATOM 1790 N N . CYS B 1 32 ? 26.625 -11.422 7.059 1 97.5 32 CYS B N 1
ATOM 1791 C CA . CYS B 1 32 ? 27.641 -10.391 7.191 1 97.5 32 CYS B CA 1
ATOM 1792 C C . CYS B 1 32 ? 27.078 -9.023 6.84 1 97.5 32 CYS B C 1
ATOM 1794 O O . CYS B 1 32 ? 27.297 -8.047 7.562 1 97.5 32 CYS B O 1
ATOM 1796 N N . GLU B 1 33 ? 26.328 -8.945 5.836 1 96.56 33 GLU B N 1
ATOM 1797 C CA . GLU B 1 33 ? 25.844 -7.656 5.336 1 96.56 33 GLU B CA 1
ATOM 1798 C C . GLU B 1 33 ? 24.688 -7.141 6.168 1 96.56 33 GLU B C 1
ATOM 1800 O O . GLU B 1 33 ? 24.562 -5.938 6.41 1 96.56 33 GLU B O 1
ATOM 1805 N N . ILE B 1 34 ? 23.781 -8.039 6.523 1 96 34 ILE B N 1
ATOM 1806 C CA . ILE B 1 34 ? 22.609 -7.648 7.297 1 96 34 ILE B CA 1
ATOM 1807 C C . ILE B 1 34 ? 23 -7.441 8.758 1 96 34 ILE B C 1
ATOM 1809 O O . ILE B 1 34 ? 22.391 -6.629 9.461 1 96 34 ILE B O 1
ATOM 1813 N N . GLY B 1 35 ? 23.922 -8.164 9.203 1 96.56 35 GLY B N 1
ATOM 1814 C CA . GLY B 1 35 ? 24.359 -8.07 10.594 1 96.56 35 GLY B CA 1
ATOM 1815 C C . GLY B 1 35 ? 23.5 -8.883 11.539 1 96.56 35 GLY B C 1
ATOM 1816 O O . GLY B 1 35 ? 23.188 -8.43 12.641 1 96.56 35 GLY B O 1
ATOM 1817 N N . LEU B 1 36 ? 23.031 -10.023 11.109 1 97.06 36 LEU B N 1
ATOM 1818 C CA . LEU B 1 36 ? 22.25 -10.961 11.914 1 97.06 36 LEU B CA 1
ATOM 1819 C C . LEU B 1 36 ? 22.828 -12.367 11.828 1 97.06 36 LEU B C 1
ATOM 1821 O O . LEU B 1 36 ? 23.484 -12.719 10.836 1 97.06 36 LEU B O 1
ATOM 1825 N N . ARG B 1 37 ? 22.641 -13.148 12.859 1 96.81 37 ARG B N 1
ATOM 1826 C CA . ARG B 1 37 ? 23.094 -14.539 12.859 1 96.81 37 ARG B CA 1
ATOM 1827 C C . ARG B 1 37 ? 22.297 -15.367 11.844 1 96.81 37 ARG B C 1
ATOM 1829 O O . ARG B 1 37 ? 21.109 -15.102 11.617 1 96.81 37 ARG B O 1
ATOM 1836 N N . LYS B 1 38 ? 22.969 -16.406 11.297 1 96.81 38 LYS B N 1
ATOM 1837 C CA . LYS B 1 38 ? 22.375 -17.281 10.281 1 96.81 38 LYS B CA 1
ATOM 1838 C C . LYS B 1 38 ? 21.062 -17.859 10.758 1 96.81 38 LYS B C 1
ATOM 1840 O O . LYS B 1 38 ? 20.094 -17.938 10 1 96.81 38 LYS B O 1
ATOM 1845 N N . GLN B 1 39 ? 20.953 -18.234 11.938 1 96.88 39 GLN B N 1
ATOM 1846 C CA . GLN B 1 39 ? 19.781 -18.875 12.5 1 96.88 39 GLN B CA 1
ATOM 1847 C C . GLN B 1 39 ? 18.578 -17.922 12.484 1 96.88 39 GLN B C 1
ATOM 1849 O O . GLN B 1 39 ? 17.438 -18.344 12.281 1 96.88 39 GLN B O 1
ATOM 1854 N N . SER B 1 40 ? 18.875 -16.672 12.734 1 96.19 40 SER B N 1
ATOM 1855 C CA . SER B 1 40 ? 17.812 -15.656 12.734 1 96.19 40 SER B CA 1
ATOM 1856 C C . SER B 1 40 ? 17.328 -15.367 11.32 1 96.19 40 SER B C 1
ATOM 1858 O O . SER B 1 40 ? 16.188 -14.93 11.125 1 96.19 40 SER B O 1
ATOM 1860 N N . LEU B 1 41 ? 18.141 -15.664 10.359 1 97.12 41 LEU B N 1
ATOM 1861 C CA . LEU B 1 41 ? 17.844 -15.305 8.977 1 97.12 41 LEU B CA 1
ATOM 1862 C C . LEU B 1 41 ? 17 -16.391 8.305 1 97.12 41 LEU B C 1
ATOM 1864 O O . LEU B 1 41 ? 16.219 -16.094 7.398 1 97.12 41 LEU B O 1
ATOM 1868 N N . ILE B 1 42 ? 17.141 -17.594 8.75 1 96.38 42 ILE B N 1
ATOM 1869 C CA . ILE B 1 42 ? 16.594 -18.766 8.086 1 96.38 42 ILE B CA 1
ATOM 1870 C C . ILE B 1 42 ? 15.062 -18.656 8.031 1 96.38 42 ILE B C 1
ATOM 1872 O O . ILE B 1 42 ? 14.469 -18.828 6.965 1 96.38 42 ILE B O 1
ATOM 1876 N N . PRO B 1 43 ? 14.406 -18.328 9.133 1 96.25 43 PRO B N 1
ATOM 1877 C CA . PRO B 1 43 ? 12.945 -18.219 9.062 1 96.25 43 PRO B CA 1
ATOM 1878 C C . PRO B 1 43 ? 12.477 -17.141 8.094 1 96.25 43 PRO B C 1
ATOM 1880 O O . PRO B 1 43 ? 11.445 -17.297 7.434 1 96.25 43 PRO B O 1
ATOM 1883 N N . HIS B 1 44 ? 13.203 -16.031 8.031 1 96.75 44 HIS B N 1
ATOM 1884 C CA . HIS B 1 44 ? 12.844 -14.953 7.113 1 96.75 44 HIS B CA 1
ATOM 1885 C C . HIS B 1 44 ? 13.008 -15.391 5.66 1 96.75 44 HIS B C 1
ATOM 1887 O O . HIS B 1 44 ? 12.148 -15.109 4.824 1 96.75 44 HIS B O 1
ATOM 1893 N N . LEU B 1 45 ? 14.094 -16.078 5.422 1 97.31 45 LEU B N 1
ATOM 1894 C CA . LEU B 1 45 ? 14.359 -16.547 4.07 1 97.31 45 LEU B CA 1
ATOM 1895 C C . LEU B 1 45 ? 13.328 -17.594 3.641 1 97.31 45 LEU B C 1
ATOM 1897 O O . LEU B 1 45 ? 12.891 -17.594 2.486 1 97.31 45 LEU B O 1
ATOM 1901 N N . LYS B 1 46 ? 12.984 -18.422 4.539 1 95.69 46 LYS B N 1
ATOM 1902 C CA . LYS B 1 46 ? 11.969 -19.422 4.246 1 95.69 46 LYS B CA 1
ATOM 1903 C C . LYS B 1 46 ? 10.625 -18.781 3.912 1 95.69 46 LYS B C 1
ATOM 1905 O O . LYS B 1 46 ? 9.961 -19.188 2.959 1 95.69 46 LYS B O 1
ATOM 1910 N N . PHE B 1 47 ? 10.258 -17.828 4.688 1 94.81 47 PHE B N 1
ATOM 1911 C CA . PHE B 1 47 ? 9.031 -17.078 4.445 1 94.81 47 PHE B CA 1
ATOM 1912 C C . PHE B 1 47 ? 9.039 -16.438 3.062 1 94.81 47 PHE B C 1
ATOM 1914 O O . PHE B 1 47 ? 8.102 -16.625 2.285 1 94.81 47 PHE B O 1
ATOM 1921 N N . LEU B 1 48 ? 10.062 -15.727 2.754 1 97.06 48 LEU B N 1
ATOM 1922 C CA . LEU B 1 48 ? 10.172 -15.008 1.487 1 97.06 48 LEU B CA 1
ATOM 1923 C C . LEU B 1 48 ? 10.156 -15.977 0.31 1 97.06 48 LEU B C 1
ATOM 1925 O O . LEU B 1 48 ? 9.57 -15.68 -0.736 1 97.06 48 LEU B O 1
ATOM 1929 N N . ASN B 1 49 ? 10.773 -17.094 0.53 1 96.44 49 ASN B N 1
ATOM 1930 C CA . ASN B 1 49 ? 10.805 -18.125 -0.517 1 96.44 49 ASN B CA 1
ATOM 1931 C C . ASN B 1 49 ? 9.438 -18.75 -0.727 1 96.44 49 ASN B C 1
ATOM 1933 O O . ASN B 1 49 ? 9.031 -19 -1.863 1 96.44 49 ASN B O 1
ATOM 1937 N N . THR B 1 50 ? 8.75 -19 0.37 1 93.88 50 THR B N 1
ATOM 1938 C CA . THR B 1 50 ? 7.434 -19.625 0.321 1 93.88 50 THR B CA 1
ATOM 1939 C C . THR B 1 50 ? 6.461 -18.766 -0.48 1 93.88 50 THR B C 1
ATOM 1941 O O . THR B 1 50 ? 5.598 -19.281 -1.19 1 93.88 50 THR B O 1
ATOM 1944 N N . PHE B 1 51 ? 6.633 -17.484 -0.46 1 94.5 51 PHE B N 1
ATOM 1945 C CA . PHE B 1 51 ? 5.703 -16.578 -1.116 1 94.5 51 PHE B CA 1
ATOM 1946 C C . PHE B 1 51 ? 6.23 -16.156 -2.484 1 94.5 51 PHE B C 1
ATOM 1948 O O . PHE B 1 51 ? 5.648 -15.297 -3.145 1 94.5 51 PHE B O 1
ATOM 1955 N N . GLY B 1 52 ? 7.328 -16.719 -2.836 1 95.88 52 GLY B N 1
ATOM 1956 C CA . GLY B 1 52 ? 7.867 -16.484 -4.168 1 95.88 52 GLY B CA 1
ATOM 1957 C C . GLY B 1 52 ? 8.578 -15.156 -4.305 1 95.88 52 GLY B C 1
ATOM 1958 O O . GLY B 1 52 ? 8.805 -14.68 -5.418 1 95.88 52 GLY B O 1
ATOM 1959 N N . LEU B 1 53 ? 8.945 -14.594 -3.201 1 97.56 53 LEU B N 1
ATOM 1960 C CA . LEU B 1 53 ? 9.57 -13.273 -3.227 1 97.56 53 LEU B CA 1
ATOM 1961 C C . LEU B 1 53 ? 11.078 -13.398 -3.443 1 97.56 53 LEU B C 1
ATOM 1963 O O . LEU B 1 53 ? 11.719 -12.461 -3.926 1 97.56 53 LEU B O 1
ATOM 1967 N N . ILE B 1 54 ? 11.609 -14.523 -3.049 1 98.19 54 ILE B N 1
ATOM 1968 C CA . ILE B 1 54 ? 12.984 -14.867 -3.385 1 98.19 54 ILE B CA 1
ATOM 1969 C C . ILE B 1 54 ? 13.047 -16.281 -3.973 1 98.19 54 ILE B C 1
ATOM 1971 O O . ILE B 1 54 ? 12.07 -17.031 -3.889 1 98.19 54 ILE B O 1
ATOM 1975 N N . GLU B 1 55 ? 14.109 -16.562 -4.617 1 97.31 55 GLU B N 1
ATOM 1976 C CA . GLU B 1 55 ? 14.383 -17.922 -5.105 1 97.31 55 GLU B CA 1
ATOM 1977 C C . GLU B 1 55 ? 15.695 -18.453 -4.547 1 97.31 55 GLU B C 1
ATOM 1979 O O . GLU B 1 55 ? 16.594 -17.672 -4.219 1 97.31 55 GLU B O 1
ATOM 1984 N N . LYS B 1 56 ? 15.695 -19.734 -4.398 1 96.25 56 LYS B N 1
ATOM 1985 C CA . LYS B 1 56 ? 16.859 -20.438 -3.877 1 96.25 56 LYS B CA 1
ATOM 1986 C C . LYS B 1 56 ? 17.469 -21.359 -4.93 1 96.25 56 LYS B C 1
ATOM 1988 O O . LYS B 1 56 ? 16.75 -22.078 -5.613 1 96.25 56 LYS B O 1
ATOM 1993 N N . ASN B 1 57 ? 18.719 -21.172 -5.137 1 95.69 57 ASN B N 1
ATOM 1994 C CA . ASN B 1 57 ? 19.5 -22.062 -5.98 1 95.69 57 ASN B CA 1
ATOM 1995 C C . ASN B 1 57 ? 20.719 -22.609 -5.234 1 95.69 57 ASN B C 1
ATOM 1997 O O . ASN B 1 57 ? 21.75 -21.953 -5.156 1 95.69 57 ASN B O 1
ATOM 2001 N N . GLY B 1 58 ? 20.547 -23.859 -4.824 1 95.19 58 GLY B N 1
ATOM 2002 C CA . GLY B 1 58 ? 21.594 -24.375 -3.957 1 95.19 58 GLY B CA 1
ATOM 2003 C C . GLY B 1 58 ? 21.719 -23.625 -2.648 1 95.19 58 GLY B C 1
ATOM 2004 O O . GLY B 1 58 ? 20.781 -23.594 -1.849 1 95.19 58 GLY B O 1
ATOM 2005 N N . ARG B 1 59 ? 22.938 -22.922 -2.5 1 96.06 59 ARG B N 1
ATOM 2006 C CA . ARG B 1 59 ? 23.172 -22.203 -1.253 1 96.06 59 ARG B CA 1
ATOM 2007 C C . ARG B 1 59 ? 22.969 -20.703 -1.439 1 96.06 59 ARG B C 1
ATOM 2009 O O . ARG B 1 59 ? 23.234 -19.922 -0.527 1 96.06 59 ARG B O 1
ATOM 2016 N N . HIS B 1 60 ? 22.5 -20.406 -2.531 1 98.06 60 HIS B N 1
ATOM 2017 C CA . HIS B 1 60 ? 22.391 -18.969 -2.838 1 98.06 60 HIS B CA 1
ATOM 2018 C C . HIS B 1 60 ? 20.938 -18.547 -2.965 1 98.06 60 HIS B C 1
ATOM 2020 O O . HIS B 1 60 ? 20.078 -19.344 -3.334 1 98.06 60 HIS B O 1
ATOM 2026 N N . TYR B 1 61 ? 20.703 -17.297 -2.709 1 98.25 61 TYR B N 1
ATOM 2027 C CA . TYR B 1 61 ? 19.391 -16.688 -2.744 1 98.25 61 TYR B CA 1
ATOM 2028 C C . TYR B 1 61 ? 19.391 -15.445 -3.621 1 98.25 61 TYR B C 1
ATOM 2030 O O . TYR B 1 61 ? 20.391 -14.742 -3.717 1 98.25 61 TYR B O 1
ATOM 2038 N N . ARG B 1 62 ? 18.203 -15.219 -4.191 1 98.19 62 ARG B N 1
ATOM 2039 C CA . ARG B 1 62 ? 18.031 -14 -4.973 1 98.19 62 ARG B CA 1
ATOM 2040 C C . ARG B 1 62 ? 16.578 -13.539 -4.969 1 98.19 62 ARG B C 1
ATOM 2042 O O . ARG B 1 62 ? 15.664 -14.367 -4.977 1 98.19 62 ARG B O 1
ATOM 2049 N N . THR B 1 63 ? 16.391 -12.25 -5.023 1 97.81 63 THR B N 1
ATOM 2050 C CA . THR B 1 63 ? 15.047 -11.688 -5.137 1 97.81 63 THR B CA 1
ATOM 2051 C C . THR B 1 63 ? 14.477 -11.922 -6.531 1 97.81 63 THR B C 1
ATOM 2053 O O . THR B 1 63 ? 15.164 -11.727 -7.531 1 97.81 63 THR B O 1
ATOM 2056 N N . THR B 1 64 ? 13.273 -12.43 -6.586 1 96.31 64 THR B N 1
ATOM 2057 C CA . THR B 1 64 ? 12.609 -12.688 -7.859 1 96.31 64 THR B CA 1
ATOM 2058 C C . THR B 1 64 ? 12.016 -11.398 -8.422 1 96.31 64 THR B C 1
ATOM 2060 O O . THR B 1 64 ? 12.031 -10.359 -7.766 1 96.31 64 THR B O 1
ATOM 2063 N N . LYS B 1 65 ? 11.477 -11.484 -9.648 1 93.56 65 LYS B N 1
ATOM 2064 C CA . LYS B 1 65 ? 10.758 -10.344 -10.227 1 93.56 65 LYS B CA 1
ATOM 2065 C C . LYS B 1 65 ? 9.531 -9.992 -9.391 1 93.56 65 LYS B C 1
ATOM 2067 O O . LYS B 1 65 ? 9.195 -8.812 -9.242 1 93.56 65 LYS B O 1
ATOM 2072 N N . VAL B 1 66 ? 8.883 -10.984 -8.836 1 94.38 66 VAL B N 1
ATOM 2073 C CA . VAL B 1 66 ? 7.746 -10.766 -7.949 1 94.38 66 VAL B CA 1
ATOM 2074 C C . VAL B 1 66 ? 8.203 -10.055 -6.68 1 94.38 66 VAL B C 1
ATOM 2076 O O . VAL B 1 66 ? 7.508 -9.172 -6.172 1 94.38 66 VAL B O 1
ATOM 2079 N N . GLY B 1 67 ? 9.352 -10.492 -6.195 1 96.25 67 GLY B N 1
ATOM 2080 C CA . GLY B 1 67 ? 9.922 -9.828 -5.031 1 96.25 67 GLY B CA 1
ATOM 2081 C C . GLY B 1 67 ? 10.219 -8.359 -5.266 1 96.25 67 GLY B C 1
ATOM 2082 O O . GLY B 1 67 ? 10.008 -7.527 -4.383 1 96.25 67 GLY B O 1
ATOM 2083 N N . GLU B 1 68 ? 10.711 -8.07 -6.453 1 95 68 GLU B N 1
ATOM 2084 C CA . GLU B 1 68 ? 10.984 -6.684 -6.816 1 95 68 GLU B CA 1
ATOM 2085 C C . GLU B 1 68 ? 9.695 -5.863 -6.875 1 95 68 GLU B C 1
ATOM 2087 O O . GLU B 1 68 ? 9.656 -4.727 -6.402 1 95 68 GLU B O 1
ATOM 2092 N N . LEU B 1 69 ? 8.742 -6.469 -7.523 1 94 69 LEU B N 1
ATOM 2093 C CA . LEU B 1 69 ? 7.438 -5.824 -7.57 1 94 69 LEU B CA 1
ATOM 2094 C C . LEU B 1 69 ? 6.902 -5.574 -6.164 1 94 69 LEU B C 1
ATOM 2096 O O . LEU B 1 69 ? 6.371 -4.504 -5.875 1 94 69 LEU B O 1
ATOM 2100 N N . PHE B 1 70 ? 7.051 -6.547 -5.355 1 95.69 70 PHE B N 1
ATOM 2101 C CA . PHE B 1 70 ? 6.609 -6.449 -3.969 1 95.69 70 PHE B CA 1
ATOM 2102 C C . PHE B 1 70 ? 7.297 -5.285 -3.262 1 95.69 70 PHE B C 1
ATOM 2104 O O . PHE B 1 70 ? 6.641 -4.492 -2.584 1 95.69 70 PHE B O 1
ATOM 2111 N N . LEU B 1 71 ? 8.586 -5.18 -3.395 1 95.12 71 LEU B N 1
ATOM 2112 C CA . LEU B 1 71 ? 9.352 -4.117 -2.754 1 95.12 71 LEU B CA 1
ATOM 2113 C C . LEU B 1 71 ? 8.867 -2.746 -3.203 1 95.12 71 LEU B C 1
ATOM 2115 O O . LEU B 1 71 ? 8.766 -1.821 -2.393 1 95.12 71 LEU B O 1
ATOM 2119 N N . GLU B 1 72 ? 8.609 -2.668 -4.418 1 93.62 72 GLU B N 1
ATOM 2120 C CA . GLU B 1 72 ? 8.141 -1.396 -4.965 1 93.62 72 GLU B CA 1
ATOM 2121 C C . GLU B 1 72 ? 6.793 -1.006 -4.375 1 93.62 72 GLU B C 1
ATOM 2123 O O . GLU B 1 72 ? 6.613 0.122 -3.908 1 93.62 72 GLU B O 1
ATOM 2128 N N . LYS B 1 73 ? 5.859 -1.92 -4.387 1 93.94 73 LYS B N 1
ATOM 2129 C CA . LYS B 1 73 ? 4.52 -1.655 -3.873 1 93.94 73 LYS B CA 1
ATOM 2130 C C . LYS B 1 73 ? 4.551 -1.389 -2.369 1 93.94 73 LYS B C 1
ATOM 2132 O O . LYS B 1 73 ? 3.828 -0.522 -1.873 1 93.94 73 LYS B O 1
ATOM 2137 N N . PHE B 1 74 ? 5.379 -2.145 -1.709 1 94.38 74 PHE B N 1
ATOM 2138 C CA . PHE B 1 74 ? 5.523 -1.947 -0.272 1 94.38 74 PHE B CA 1
ATOM 2139 C C . PHE B 1 74 ? 6.07 -0.558 0.031 1 94.38 74 PHE B C 1
ATOM 2141 O O . PHE B 1 74 ? 5.578 0.126 0.932 1 94.38 74 PHE B O 1
ATOM 2148 N N . SER B 1 75 ? 7.098 -0.179 -0.684 1 92.94 75 SER B N 1
ATOM 2149 C CA . SER B 1 75 ? 7.715 1.124 -0.459 1 92.94 75 SER B CA 1
ATOM 2150 C C . SER B 1 75 ? 6.715 2.254 -0.679 1 92.94 75 SER B C 1
ATOM 2152 O O . SER B 1 75 ? 6.688 3.225 0.08 1 92.94 75 SER B O 1
ATOM 2154 N N . GLU B 1 76 ? 5.969 2.094 -1.71 1 92.62 76 GLU B N 1
ATOM 2155 C CA . GLU B 1 76 ? 4.934 3.088 -1.984 1 92.62 76 GLU B CA 1
ATOM 2156 C C . GLU B 1 76 ? 3.936 3.178 -0.835 1 92.62 76 GLU B C 1
ATOM 2158 O O . GLU B 1 76 ? 3.572 4.273 -0.404 1 92.62 76 GLU B O 1
ATOM 2163 N N . PHE B 1 77 ? 3.527 2.055 -0.396 1 94.88 77 PHE B N 1
ATOM 2164 C CA . PHE B 1 77 ? 2.541 2.023 0.678 1 94.88 77 PHE B CA 1
ATOM 2165 C C . PHE B 1 77 ? 3.143 2.543 1.979 1 94.88 77 PHE B C 1
ATOM 2167 O O . PHE B 1 77 ? 2.486 3.273 2.723 1 94.88 77 PHE B O 1
ATOM 2174 N N . ALA B 1 78 ? 4.34 2.178 2.209 1 93.69 78 ALA B N 1
ATOM 2175 C CA . ALA B 1 78 ? 5.023 2.625 3.42 1 93.69 78 ALA B CA 1
ATOM 2176 C C . ALA B 1 78 ? 5.176 4.145 3.438 1 93.69 78 ALA B C 1
ATOM 2178 O O . ALA B 1 78 ? 5.02 4.777 4.484 1 93.69 78 ALA B O 1
ATOM 2179 N N . ARG B 1 79 ? 5.508 4.695 2.326 1 93 79 ARG B N 1
ATOM 2180 C CA . ARG B 1 79 ? 5.605 6.148 2.225 1 93 79 ARG B CA 1
ATOM 2181 C C . ARG B 1 79 ? 4.254 6.809 2.49 1 93 79 ARG B C 1
ATOM 2183 O O . ARG B 1 79 ? 4.18 7.832 3.172 1 93 79 ARG B O 1
ATOM 2190 N N . PHE B 1 80 ? 3.295 6.215 1.905 1 95.5 80 PHE B N 1
ATOM 2191 C CA . PHE B 1 80 ? 1.939 6.695 2.146 1 95.5 80 PHE B CA 1
ATOM 2192 C C . PHE B 1 80 ? 1.614 6.672 3.635 1 95.5 80 PHE B C 1
ATOM 2194 O O . PHE B 1 80 ? 1.112 7.656 4.18 1 95.5 80 PHE B O 1
ATOM 2201 N N . LEU B 1 81 ? 1.958 5.598 4.301 1 94.62 81 LEU B N 1
ATOM 2202 C CA . LEU B 1 81 ? 1.695 5.473 5.73 1 94.62 81 LEU B CA 1
ATOM 2203 C C . LEU B 1 81 ? 2.477 6.52 6.52 1 94.62 81 LEU B C 1
ATOM 2205 O O . LEU B 1 81 ? 1.965 7.078 7.492 1 94.62 81 LEU B O 1
ATOM 2209 N N . ASN B 1 82 ? 3.641 6.691 6.082 1 93.62 82 ASN B N 1
ATOM 2210 C CA . ASN B 1 82 ? 4.457 7.707 6.742 1 93.62 82 ASN B CA 1
ATOM 2211 C C . ASN B 1 82 ? 3.822 9.086 6.641 1 93.62 82 ASN B C 1
ATOM 2213 O O . ASN B 1 82 ? 3.826 9.852 7.613 1 93.62 82 ASN B O 1
ATOM 2217 N N . VAL B 1 83 ? 3.316 9.391 5.504 1 94.06 83 VAL B N 1
ATOM 2218 C CA . VAL B 1 83 ? 2.664 10.672 5.289 1 94.06 83 VAL B CA 1
ATOM 2219 C C . VAL B 1 83 ? 1.428 10.781 6.18 1 94.06 83 VAL B C 1
ATOM 2221 O O . VAL B 1 83 ? 1.181 11.828 6.781 1 94.06 83 VAL B O 1
ATOM 2224 N N . ILE B 1 84 ? 0.685 9.727 6.254 1 94.38 84 ILE B N 1
ATOM 2225 C CA . ILE B 1 84 ? -0.489 9.727 7.121 1 94.38 84 ILE B CA 1
ATOM 2226 C C . ILE B 1 84 ? -0.063 9.953 8.57 1 94.38 84 ILE B C 1
ATOM 2228 O O . ILE B 1 84 ? -0.704 10.711 9.297 1 94.38 84 ILE B O 1
ATOM 2232 N N . GLY B 1 85 ? 0.981 9.352 8.922 1 92.56 85 GLY B N 1
ATOM 2233 C CA . GLY B 1 85 ? 1.484 9.5 10.281 1 92.56 85 GLY B CA 1
ATOM 2234 C C . GLY B 1 85 ? 1.955 10.906 10.594 1 92.56 85 GLY B C 1
ATOM 2235 O O . GLY B 1 85 ? 1.733 11.406 11.695 1 92.56 85 GLY B O 1
ATOM 2236 N N . SER B 1 86 ? 2.543 11.523 9.656 1 90.75 86 SER B N 1
ATOM 2237 C CA . SER B 1 86 ? 3.184 12.812 9.906 1 90.75 86 SER B CA 1
ATOM 2238 C C . SER B 1 86 ? 2.252 13.969 9.555 1 90.75 86 SER B C 1
ATOM 2240 O O . SER B 1 86 ? 2.312 15.023 10.18 1 90.75 86 SER B O 1
ATOM 2242 N N . CYS B 1 87 ? 1.368 13.742 8.57 1 91.81 87 CYS B N 1
ATOM 2243 C CA . CYS B 1 87 ? 0.611 14.867 8.047 1 91.81 87 CYS B CA 1
ATOM 2244 C C . CYS B 1 87 ? -0.884 14.578 8.055 1 91.81 87 CYS B C 1
ATOM 2246 O O . CYS B 1 87 ? -1.688 15.414 7.645 1 91.81 87 CYS B O 1
ATOM 2248 N N . GLY B 1 88 ? -1.23 13.453 8.469 1 91.88 88 GLY B N 1
ATOM 2249 C CA . GLY B 1 88 ? -2.621 13.047 8.367 1 91.88 88 GLY B CA 1
ATOM 2250 C C . GLY B 1 88 ? -3.58 14.023 9.023 1 91.88 88 GLY B C 1
ATOM 2251 O O . GLY B 1 88 ? -4.605 14.383 8.438 1 91.88 88 GLY B O 1
ATOM 2252 N N . LYS B 1 89 ? -3.236 14.445 10.195 1 91.19 89 LYS B N 1
ATOM 2253 C CA . LYS B 1 89 ? -4.09 15.391 10.906 1 91.19 89 LYS B CA 1
ATOM 2254 C C . LYS B 1 89 ? -4.184 16.719 10.164 1 91.19 89 LYS B C 1
ATOM 2256 O O . LYS B 1 89 ? -5.27 17.281 10.031 1 91.19 89 LYS B O 1
ATOM 2261 N N . PHE B 1 90 ? -3.08 17.25 9.695 1 92.56 90 PHE B N 1
ATOM 2262 C CA . PHE B 1 90 ? -3.059 18.469 8.898 1 92.56 90 PHE B CA 1
ATOM 2263 C C . PHE B 1 90 ? -3.957 18.344 7.676 1 92.56 90 PHE B C 1
ATOM 2265 O O . PHE B 1 90 ? -4.758 19.234 7.387 1 92.56 90 PHE B O 1
ATOM 2272 N N . LEU B 1 91 ? -3.834 17.188 6.977 1 91 91 LEU B N 1
ATOM 2273 C CA . LEU B 1 91 ? -4.609 16.953 5.762 1 91 91 LEU B CA 1
ATOM 2274 C C . LEU B 1 91 ? -6.102 16.875 6.078 1 91 91 LEU B C 1
ATOM 2276 O O . LEU B 1 91 ? -6.93 17.375 5.309 1 91 91 LEU B O 1
ATOM 2280 N N . SER B 1 92 ? -6.395 16.328 7.23 1 92.44 92 SER B N 1
ATOM 2281 C CA . SER B 1 92 ? -7.797 16.156 7.594 1 92.44 92 SER B CA 1
ATOM 2282 C C . SER B 1 92 ? -8.43 17.469 8.016 1 92.44 92 SER B C 1
ATOM 2284 O O . SER B 1 92 ? -9.648 17.641 7.914 1 92.44 92 SER B O 1
ATOM 2286 N N . GLU B 1 93 ? -7.648 18.344 8.461 1 90.75 93 GLU B N 1
ATOM 2287 C CA . GLU B 1 93 ? -8.148 19.641 8.914 1 90.75 93 GLU B CA 1
ATOM 2288 C C . GLU B 1 93 ? -8.203 20.656 7.77 1 90.75 93 GLU B C 1
ATOM 2290 O O . GLU B 1 93 ? -8.648 21.781 7.949 1 90.75 93 GLU B O 1
ATOM 2295 N N . HIS B 1 94 ? -7.754 20.219 6.602 1 88.75 94 HIS B N 1
ATOM 2296 C CA . HIS B 1 94 ? -7.801 21.047 5.398 1 88.75 94 HIS B CA 1
ATOM 2297 C C . HIS B 1 94 ? -8.656 20.391 4.316 1 88.75 94 HIS B C 1
ATOM 2299 O O . HIS B 1 94 ? -8.82 19.172 4.305 1 88.75 94 HIS B O 1
ATOM 2305 N N . ASP B 1 95 ? -9.172 21.266 3.508 1 87.56 95 ASP B N 1
ATOM 2306 C CA . ASP B 1 95 ? -10.008 20.75 2.432 1 87.56 95 ASP B CA 1
ATOM 2307 C C . ASP B 1 95 ? -9.156 20.203 1.288 1 87.56 95 ASP B C 1
ATOM 2309 O O . ASP B 1 95 ? -8.555 20.969 0.532 1 87.56 95 ASP B O 1
ATOM 2313 N N . ILE B 1 96 ? -9.188 18.953 1.104 1 88.81 96 ILE B N 1
ATOM 2314 C CA . ILE B 1 96 ? -8.352 18.344 0.073 1 88.81 96 ILE B CA 1
ATOM 2315 C C . ILE B 1 96 ? -9.203 18.016 -1.152 1 88.81 96 ILE B C 1
ATOM 2317 O O . ILE B 1 96 ? -8.711 17.422 -2.119 1 88.81 96 ILE B O 1
ATOM 2321 N N . SER B 1 97 ? -10.398 18.391 -1.227 1 86.19 97 SER B N 1
ATOM 2322 C CA . SER B 1 97 ? -11.352 18.047 -2.285 1 86.19 97 SER B CA 1
ATOM 2323 C C . SER B 1 97 ? -10.914 18.641 -3.621 1 86.19 97 SER B C 1
ATOM 2325 O O . SER B 1 97 ? -11.211 18.078 -4.68 1 86.19 97 SER B O 1
ATOM 2327 N N . PRO B 1 98 ? -10.25 19.797 -3.516 1 86.44 98 PRO B N 1
ATOM 2328 C CA . PRO B 1 98 ? -9.828 20.359 -4.801 1 86.44 98 PRO B CA 1
ATOM 2329 C C . PRO B 1 98 ? -8.633 19.625 -5.402 1 86.44 98 PRO B C 1
ATOM 2331 O O . PRO B 1 98 ? -8.312 19.812 -6.582 1 86.44 98 PRO B O 1
ATOM 2334 N N . ILE B 1 99 ? -7.949 18.859 -4.727 1 87.69 99 ILE B N 1
ATOM 2335 C CA . ILE B 1 99 ? -6.789 18.125 -5.211 1 87.69 99 ILE B CA 1
ATOM 2336 C C . ILE B 1 99 ? -7.246 17 -6.145 1 87.69 99 ILE B C 1
ATOM 2338 O O . ILE B 1 99 ? -8.031 16.141 -5.746 1 87.69 99 ILE B O 1
ATOM 2342 N N . PRO B 1 100 ? -6.773 17.062 -7.34 1 89.81 100 PRO B N 1
ATOM 2343 C CA . PRO B 1 100 ? -7.148 16 -8.273 1 89.81 100 PRO B CA 1
ATOM 2344 C C . PRO B 1 100 ? -6.832 14.609 -7.738 1 89.81 100 PRO B C 1
ATOM 2346 O O . PRO B 1 100 ? -5.828 14.422 -7.047 1 89.81 100 PRO B O 1
ATOM 2349 N N . ALA B 1 101 ? -7.66 13.625 -8.148 1 86.5 101 ALA B N 1
ATOM 2350 C CA . ALA B 1 101 ? -7.582 12.266 -7.633 1 86.5 101 ALA B CA 1
ATOM 2351 C C . ALA B 1 101 ? -6.215 11.648 -7.922 1 86.5 101 ALA B C 1
ATOM 2353 O O . ALA B 1 101 ? -5.66 10.938 -7.082 1 86.5 101 ALA B O 1
ATOM 2354 N N . ASN B 1 102 ? -5.719 11.945 -9.07 1 87.25 102 ASN B N 1
ATOM 2355 C CA . ASN B 1 102 ? -4.438 11.359 -9.453 1 87.25 102 ASN B CA 1
ATOM 2356 C C . ASN B 1 102 ? -3.307 11.844 -8.547 1 87.25 102 ASN B C 1
ATOM 2358 O O . ASN B 1 102 ? -2.359 11.102 -8.281 1 87.25 102 ASN B O 1
ATOM 2362 N N . LEU B 1 103 ? -3.455 13.086 -8.055 1 89.12 103 LEU B N 1
ATOM 2363 C CA . LEU B 1 103 ? -2.449 13.625 -7.141 1 89.12 103 LEU B CA 1
ATOM 2364 C C . LEU B 1 103 ? -2.66 13.102 -5.727 1 89.12 103 LEU B C 1
ATOM 2366 O O . LEU B 1 103 ? -1.694 12.805 -5.02 1 89.12 103 LEU B O 1
ATOM 2370 N N . LEU B 1 104 ? -3.869 12.984 -5.391 1 88.25 104 LEU B N 1
ATOM 2371 C CA . LEU B 1 104 ? -4.176 12.438 -4.074 1 88.25 104 LEU B CA 1
ATOM 2372 C C . LEU B 1 104 ? -3.674 11 -3.955 1 88.25 104 LEU B C 1
ATOM 2374 O O . LEU B 1 104 ? -3.191 10.594 -2.895 1 88.25 104 LEU B O 1
ATOM 2378 N N . ASN B 1 105 ? -3.734 10.297 -5.066 1 87.38 105 ASN B N 1
ATOM 2379 C CA . ASN B 1 105 ? -3.271 8.914 -5.09 1 87.38 105 ASN B CA 1
ATOM 2380 C C . ASN B 1 105 ? -1.759 8.828 -4.902 1 87.38 105 ASN B C 1
ATOM 2382 O O . ASN B 1 105 ? -1.236 7.777 -4.523 1 87.38 105 ASN B O 1
ATOM 2386 N N . ARG B 1 106 ? -1.16 9.977 -5.102 1 89.62 106 ARG B N 1
ATOM 2387 C CA . ARG B 1 106 ? 0.293 10.008 -4.973 1 89.62 106 ARG B CA 1
ATOM 2388 C C . ARG B 1 106 ? 0.718 10.781 -3.729 1 89.62 106 ARG B C 1
ATOM 2390 O O . ARG B 1 106 ? 1.832 11.305 -3.668 1 89.62 106 ARG B O 1
ATOM 2397 N N . VAL B 1 107 ? -0.111 10.852 -2.779 1 90.94 107 VAL B N 1
ATOM 2398 C CA . VAL B 1 107 ? 0.134 11.648 -1.585 1 90.94 107 VAL B CA 1
ATOM 2399 C C . VAL B 1 107 ? 1.379 11.141 -0.864 1 90.94 107 VAL B C 1
ATOM 2401 O O . VAL B 1 107 ? 2.035 11.891 -0.139 1 90.94 107 VAL B O 1
ATOM 2404 N N . GLY B 1 108 ? 1.719 9.867 -1.117 1 91.31 108 GLY B N 1
ATOM 2405 C CA . GLY B 1 108 ? 2.945 9.312 -0.568 1 91.31 108 GLY B CA 1
ATOM 2406 C C . GLY B 1 108 ? 4.188 10.07 -0.995 1 91.31 108 GLY B C 1
ATOM 2407 O O . GLY B 1 108 ? 5.234 9.977 -0.35 1 91.31 108 GLY B O 1
ATOM 2408 N N . MET B 1 109 ? 4.059 10.859 -2.029 1 90.25 109 MET B N 1
ATOM 2409 C CA . MET B 1 109 ? 5.184 11.641 -2.525 1 90.25 109 MET B CA 1
ATOM 2410 C C . MET B 1 109 ? 5.562 12.742 -1.533 1 90.25 109 MET B C 1
ATOM 2412 O O . MET B 1 109 ? 6.641 13.328 -1.63 1 90.25 109 MET B O 1
ATOM 2416 N N . LEU B 1 110 ? 4.688 12.992 -0.611 1 89.94 110 LEU B N 1
ATOM 2417 C CA . LEU B 1 110 ? 4.965 13.984 0.417 1 89.94 110 LEU B CA 1
ATOM 2418 C C . LEU B 1 110 ? 5.777 13.383 1.559 1 89.94 110 LEU B C 1
ATOM 2420 O O . LEU B 1 110 ? 5.918 13.992 2.617 1 89.94 110 LEU B O 1
ATOM 2424 N N . TYR B 1 111 ? 6.176 12.211 1.331 1 90.5 111 TYR B N 1
ATOM 2425 C CA . TYR B 1 111 ? 7.012 11.562 2.328 1 90.5 111 TYR B CA 1
ATOM 2426 C C . TYR B 1 111 ? 8.148 12.477 2.773 1 90.5 111 TYR B C 1
ATOM 2428 O O . TYR B 1 111 ? 8.789 13.125 1.944 1 90.5 111 TYR B O 1
ATOM 2436 N N . GLY B 1 112 ? 8.391 12.562 4.168 1 85.12 112 GLY B N 1
ATOM 2437 C CA . GLY B 1 112 ? 9.422 13.43 4.711 1 85.12 112 GLY B CA 1
ATOM 2438 C C . GLY B 1 112 ? 8.969 14.867 4.871 1 85.12 112 GLY B C 1
ATOM 2439 O O . GLY B 1 112 ? 9.766 15.742 5.23 1 85.12 112 GLY B O 1
ATOM 2440 N N . ALA B 1 113 ? 7.777 15.109 4.527 1 84.56 113 ALA B N 1
ATOM 2441 C CA . ALA B 1 113 ? 7.242 16.469 4.664 1 84.56 113 ALA B CA 1
ATOM 2442 C C . ALA B 1 113 ? 7.25 16.922 6.121 1 84.56 113 ALA B C 1
ATOM 2444 O O . ALA B 1 113 ? 7.145 16.094 7.031 1 84.56 113 ALA B O 1
ATOM 2445 N N . LYS B 1 114 ? 7.441 18.219 6.238 1 82.69 114 LYS B N 1
ATOM 2446 C CA . LYS B 1 114 ? 7.375 18.859 7.547 1 82.69 114 LYS B CA 1
ATOM 2447 C C . LYS B 1 114 ? 6.297 19.938 7.574 1 82.69 114 LYS B C 1
ATOM 2449 O O . LYS B 1 114 ? 6.086 20.641 6.582 1 82.69 114 LYS B O 1
ATOM 2454 N N . ILE B 1 115 ? 5.625 20.016 8.641 1 84 115 ILE B N 1
ATOM 2455 C CA . ILE B 1 115 ? 4.582 21.016 8.828 1 84 115 ILE B CA 1
ATOM 2456 C C . ILE B 1 115 ? 5.078 22.094 9.781 1 84 115 ILE B C 1
ATOM 2458 O O . ILE B 1 115 ? 5.527 21.797 10.891 1 84 115 ILE B O 1
ATOM 2462 N N . TYR B 1 116 ? 5.051 23.281 9.305 1 78.69 116 TYR B N 1
ATOM 2463 C CA . TYR B 1 116 ? 5.418 24.438 10.125 1 78.69 116 TYR B CA 1
ATOM 2464 C C . TYR B 1 116 ? 4.215 25.328 10.383 1 78.69 116 TYR B C 1
ATOM 2466 O O . TYR B 1 116 ? 3.4 25.562 9.484 1 78.69 116 TYR B O 1
ATOM 2474 N N . THR B 1 117 ? 3.992 25.609 11.609 1 76.56 117 THR B N 1
ATOM 2475 C CA . THR B 1 117 ? 2.908 26.516 12 1 76.56 117 THR B CA 1
ATOM 2476 C C . THR B 1 117 ? 3.457 27.859 12.445 1 76.56 117 THR B C 1
ATOM 2478 O O . THR B 1 117 ? 4.465 27.922 13.148 1 76.56 117 THR B O 1
ATOM 2481 N N . LYS B 1 118 ? 2.867 28.875 11.797 1 73 118 LYS B N 1
ATOM 2482 C CA . LYS B 1 118 ? 3.252 30.234 12.18 1 73 118 LYS B CA 1
ATOM 2483 C C . LYS B 1 118 ? 2.039 31.047 12.625 1 73 118 LYS B C 1
ATOM 2485 O O . LYS B 1 118 ? 0.935 30.844 12.109 1 73 118 LYS B O 1
ATOM 2490 N N . LYS B 1 119 ? 2.352 31.812 13.602 1 74.75 119 LYS B N 1
ATOM 2491 C CA . LYS B 1 119 ? 1.312 32.719 14.055 1 74.75 119 LYS B CA 1
ATOM 2492 C C . LYS B 1 119 ? 1.218 33.938 13.141 1 74.75 119 LYS B C 1
ATOM 2494 O O . LYS B 1 119 ? 0.12 34.406 12.828 1 74.75 119 LYS B O 1
ATOM 2499 N N . ASN B 1 120 ? 2.449 34.344 12.695 1 66.25 120 ASN B N 1
ATOM 2500 C CA . ASN B 1 120 ? 2.529 35.5 11.789 1 66.25 120 ASN B CA 1
ATOM 2501 C C . ASN B 1 120 ? 2.775 35.062 10.352 1 66.25 120 ASN B C 1
ATOM 2503 O O . ASN B 1 120 ? 3.855 34.562 10.023 1 66.25 120 ASN B O 1
ATOM 2507 N N . PRO B 1 121 ? 1.743 35.094 9.461 1 64.75 121 PRO B N 1
ATOM 2508 C CA . PRO B 1 121 ? 1.877 34.625 8.086 1 64.75 121 PRO B CA 1
ATOM 2509 C C . PRO B 1 121 ? 3 35.312 7.32 1 64.75 121 PRO B C 1
ATOM 2511 O O . PRO B 1 121 ? 3.475 34.781 6.309 1 64.75 121 PRO B O 1
ATOM 2514 N N . TYR B 1 122 ? 3.461 36.375 7.859 1 64.38 122 TYR B N 1
ATOM 2515 C CA . TYR B 1 122 ? 4.469 37.156 7.148 1 64.38 122 TYR B CA 1
ATOM 2516 C C . TYR B 1 122 ? 5.871 36.781 7.621 1 64.38 122 TYR B C 1
ATOM 2518 O O . TYR B 1 122 ? 6.867 37.25 7.047 1 64.38 122 TYR B O 1
ATOM 2526 N N . GLU B 1 123 ? 5.945 36 8.547 1 70.25 123 GLU B N 1
ATOM 2527 C CA . GLU B 1 123 ? 7.25 35.594 9.039 1 70.25 123 GLU B CA 1
ATOM 2528 C C . GLU B 1 123 ? 7.832 34.469 8.164 1 70.25 123 GLU B C 1
ATOM 2530 O O . GLU B 1 123 ? 7.109 33.562 7.738 1 70.25 123 GLU B O 1
ATOM 2535 N N . PHE B 1 124 ? 9.078 34.75 7.727 1 65.5 124 PHE B N 1
ATOM 2536 C CA . PHE B 1 124 ? 9.742 33.719 6.969 1 65.5 124 PHE B CA 1
ATOM 2537 C C . PHE B 1 124 ? 10.125 32.531 7.875 1 65.5 124 PHE B C 1
ATOM 2539 O O . PHE B 1 124 ? 10.641 32.75 8.977 1 65.5 124 PHE B O 1
ATOM 2546 N N . LEU B 1 125 ? 9.781 31.438 7.434 1 71.44 125 LEU B N 1
ATOM 2547 C CA . LEU B 1 125 ? 10.344 30.234 8.062 1 71.44 125 LEU B CA 1
ATOM 2548 C C . LEU B 1 125 ? 11.758 29.984 7.555 1 71.44 125 LEU B C 1
ATOM 2550 O O . LEU B 1 125 ? 11.984 29.875 6.344 1 71.44 125 LEU B O 1
ATOM 2554 N N . PRO B 1 126 ? 12.672 30.109 8.523 1 75.94 126 PRO B N 1
ATOM 2555 C CA . PRO B 1 126 ? 14.047 29.859 8.086 1 75.94 126 PRO B CA 1
ATOM 2556 C C . PRO B 1 126 ? 14.195 28.578 7.27 1 75.94 126 PRO B C 1
ATOM 2558 O O . PRO B 1 126 ? 14.953 28.547 6.297 1 75.94 126 PRO B O 1
ATOM 2561 N N . GLU B 1 127 ? 13.484 27.641 7.625 1 77.62 127 GLU B N 1
ATOM 2562 C CA . GLU B 1 127 ? 13.562 26.375 6.906 1 77.62 127 GLU B CA 1
ATOM 2563 C C . GLU B 1 127 ? 13.109 26.531 5.461 1 77.62 127 GLU B C 1
ATOM 2565 O O . GLU B 1 127 ? 13.727 25.969 4.547 1 77.62 127 GLU B O 1
ATOM 2570 N N . TRP B 1 128 ? 12.117 27.25 5.371 1 76.75 128 TRP B N 1
ATOM 2571 C CA . TRP B 1 128 ? 11.586 27.5 4.031 1 76.75 128 TRP B CA 1
ATOM 2572 C C . TRP B 1 128 ? 12.586 28.297 3.189 1 76.75 128 TRP B C 1
ATOM 2574 O O . TRP B 1 128 ? 12.82 27.969 2.021 1 76.75 128 TRP B O 1
ATOM 2584 N N . LEU B 1 129 ? 13.117 29.219 3.824 1 77.19 129 LEU B N 1
ATOM 2585 C CA . LEU B 1 129 ? 14.109 30.047 3.131 1 77.19 129 LEU B CA 1
ATOM 2586 C C . LEU B 1 129 ? 15.305 29.203 2.697 1 77.19 129 LEU B C 1
ATOM 2588 O O . LEU B 1 129 ? 15.828 29.391 1.598 1 77.19 129 LEU B O 1
ATOM 2592 N N . ASP B 1 130 ? 15.633 28.312 3.596 1 82.06 130 ASP B N 1
ATOM 2593 C CA . ASP B 1 130 ? 16.766 27.438 3.293 1 82.06 130 ASP B CA 1
ATOM 2594 C C . ASP B 1 130 ? 16.469 26.562 2.078 1 82.06 130 ASP B C 1
ATOM 2596 O O . ASP B 1 130 ? 17.328 26.391 1.206 1 82.06 130 ASP B O 1
ATOM 2600 N N . ILE B 1 131 ? 15.344 26.141 2.023 1 80.81 131 ILE B N 1
ATOM 2601 C CA . ILE B 1 131 ? 14.945 25.281 0.91 1 80.81 131 ILE B CA 1
ATOM 2602 C C . ILE B 1 131 ? 14.938 26.094 -0.384 1 80.81 131 ILE B C 1
ATOM 2604 O O . ILE B 1 131 ? 15.484 25.672 -1.399 1 80.81 131 ILE B O 1
ATOM 2608 N N . VAL B 1 132 ? 14.375 27.25 -0.365 1 80.31 132 VAL B N 1
ATOM 2609 C CA . VAL B 1 132 ? 14.25 28.109 -1.538 1 80.31 132 VAL B CA 1
ATOM 2610 C C . VAL B 1 132 ? 15.641 28.516 -2.027 1 80.31 132 VAL B C 1
ATOM 2612 O O . VAL B 1 132 ? 15.922 28.469 -3.227 1 80.31 132 VAL B O 1
ATOM 2615 N N . LYS B 1 133 ? 16.469 28.719 -1.136 1 82.38 133 LYS B N 1
ATOM 2616 C CA . LYS B 1 133 ? 17.797 29.203 -1.486 1 82.38 133 LYS B CA 1
ATOM 2617 C C . LYS B 1 133 ? 18.672 28.094 -2.059 1 82.38 133 LYS B C 1
ATOM 2619 O O . LYS B 1 133 ? 19.578 28.344 -2.859 1 82.38 133 LYS B O 1
ATOM 2624 N N . ASN B 1 134 ? 18.328 26.922 -1.684 1 85.62 134 ASN B N 1
ATOM 2625 C CA . ASN B 1 134 ? 19.172 25.812 -2.104 1 85.62 134 ASN B CA 1
ATOM 2626 C C . ASN B 1 134 ? 18.547 25.047 -3.266 1 85.62 134 ASN B C 1
ATOM 2628 O O . ASN B 1 134 ? 19.109 24.047 -3.734 1 85.62 134 ASN B O 1
ATOM 2632 N N . SER B 1 135 ? 17.484 25.562 -3.656 1 84.81 135 SER B N 1
ATOM 2633 C CA . SER B 1 135 ? 16.797 24.891 -4.762 1 84.81 135 SER B CA 1
ATOM 2634 C C . SER B 1 135 ? 17.359 25.344 -6.105 1 84.81 135 SER B C 1
ATOM 2636 O O . SER B 1 135 ? 17.703 26.516 -6.277 1 84.81 135 SER B O 1
ATOM 2638 N N . GLY B 1 136 ? 17.516 24.406 -7.141 1 81.5 136 GLY B N 1
ATOM 2639 C CA . GLY B 1 136 ? 17.969 24.734 -8.492 1 81.5 136 GLY B CA 1
ATOM 2640 C C . GLY B 1 136 ? 16.859 25.297 -9.359 1 81.5 136 GLY B C 1
ATOM 2641 O O . GLY B 1 136 ? 17.125 25.953 -10.375 1 81.5 136 GLY B O 1
ATOM 2642 N N . ARG B 1 137 ? 15.703 25 -9.055 1 87.12 137 ARG B N 1
ATOM 2643 C CA . ARG B 1 137 ? 14.516 25.516 -9.719 1 87.12 137 ARG B CA 1
ATOM 2644 C C . ARG B 1 137 ? 13.422 25.859 -8.711 1 87.12 137 ARG B C 1
ATOM 2646 O O . ARG B 1 137 ? 13.211 25.125 -7.75 1 87.12 137 ARG B O 1
ATOM 2653 N N . ILE B 1 138 ? 12.789 27.016 -8.93 1 82.44 138 ILE B N 1
ATOM 2654 C CA . ILE B 1 138 ? 11.758 27.469 -7.996 1 82.44 138 ILE B CA 1
ATOM 2655 C C . ILE B 1 138 ? 10.469 27.766 -8.75 1 82.44 138 ILE B C 1
ATOM 2657 O O . ILE B 1 138 ? 10.461 28.516 -9.719 1 82.44 138 ILE B O 1
ATOM 2661 N N . GLN B 1 139 ? 9.438 26.953 -8.352 1 81.88 139 GLN B N 1
ATOM 2662 C CA . GLN B 1 139 ? 8.086 27.281 -8.797 1 81.88 139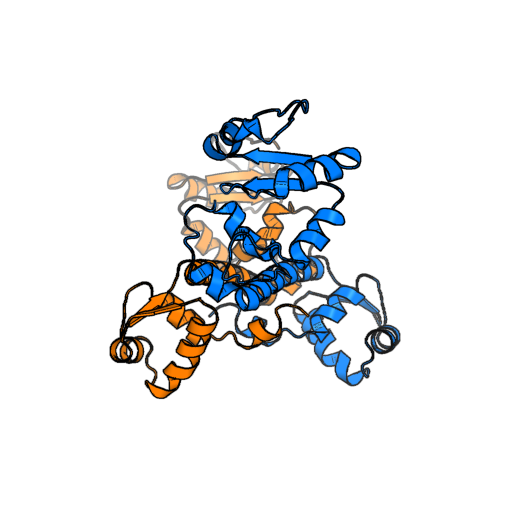 GLN B CA 1
ATOM 2663 C C . GLN B 1 139 ? 7.18 27.609 -7.613 1 81.88 139 GLN B C 1
ATOM 2665 O O . GLN B 1 139 ? 7.188 26.906 -6.602 1 81.88 139 GLN B O 1
ATOM 2670 N N . GLY B 1 140 ? 6.539 28.781 -7.637 1 73.94 140 GLY B N 1
ATOM 2671 C CA . GLY B 1 140 ? 5.742 29.203 -6.5 1 73.94 140 GLY B CA 1
ATOM 2672 C C . GLY B 1 140 ? 4.379 29.734 -6.891 1 73.94 140 GLY B C 1
ATOM 2673 O O . GLY B 1 140 ? 4.207 30.266 -7.992 1 73.94 140 GLY B O 1
ATOM 2674 N N . LEU B 1 141 ? 3.449 29.391 -6.059 1 72.5 141 LEU B N 1
ATOM 2675 C CA . LEU B 1 141 ? 2.109 29.969 -6.109 1 72.5 141 LEU B CA 1
ATOM 2676 C C . LEU B 1 141 ? 1.786 30.703 -4.812 1 72.5 141 LEU B C 1
ATOM 2678 O O . LEU B 1 141 ? 2.02 30.188 -3.723 1 72.5 141 LEU B O 1
ATOM 2682 N N . SER B 1 142 ? 1.501 31.984 -4.98 1 67.88 142 SER B N 1
ATOM 2683 C CA . SER B 1 142 ? 1.171 32.719 -3.762 1 67.88 142 SER B CA 1
ATOM 2684 C C . SER B 1 142 ? -0.071 33.562 -3.955 1 67.88 142 SER B C 1
ATOM 2686 O O . SER B 1 142 ? -0.206 34.25 -4.973 1 67.88 142 SER B O 1
ATOM 2688 N N . SER B 1 143 ? -0.912 33.375 -2.988 1 64.75 143 SER B N 1
ATOM 2689 C CA . SER B 1 143 ? -2.086 34.25 -2.951 1 64.75 143 SER B CA 1
ATOM 2690 C C . SER B 1 143 ? -1.894 35.375 -1.968 1 64.75 143 SER B C 1
ATOM 2692 O O . SER B 1 143 ? -2.771 36.25 -1.825 1 64.75 143 SER B O 1
ATOM 2694 N N . VAL B 1 144 ? -0.693 35.344 -1.377 1 68.75 144 VAL B N 1
ATOM 2695 C CA . VAL B 1 144 ? -0.408 36.344 -0.372 1 68.75 144 VAL B CA 1
ATOM 2696 C C . VAL B 1 144 ? 0.873 37.094 -0.741 1 68.75 144 VAL B C 1
ATOM 2698 O O . VAL B 1 144 ? 1.827 36.5 -1.239 1 68.75 144 VAL B O 1
ATOM 2701 N N . TYR B 1 145 ? 0.763 38.406 -0.594 1 68.06 145 TYR B N 1
ATOM 2702 C CA . TYR B 1 145 ? 1.937 39.219 -0.835 1 68.06 145 TYR B CA 1
ATOM 2703 C C . TYR B 1 145 ? 2.818 39.281 0.406 1 68.06 145 TYR B C 1
ATOM 2705 O O . TYR B 1 145 ? 2.324 39.5 1.516 1 68.06 145 TYR B O 1
ATOM 2713 N N . HIS B 1 146 ? 3.982 38.906 0.19 1 71.88 146 HIS B N 1
ATOM 2714 C CA . HIS B 1 146 ? 4.988 39.125 1.222 1 71.88 146 HIS B CA 1
ATOM 2715 C C . HIS B 1 146 ? 6.023 40.156 0.771 1 71.88 146 HIS B C 1
ATOM 2717 O O . HIS B 1 146 ? 6.613 40 -0.303 1 71.88 146 HIS B O 1
ATOM 2723 N N . PRO B 1 147 ? 6.199 41.062 1.561 1 71.5 147 PRO B N 1
ATOM 2724 C CA . PRO B 1 147 ? 7.059 42.156 1.144 1 71.5 147 PRO B CA 1
ATOM 2725 C C . PRO B 1 147 ? 8.477 41.719 0.803 1 71.5 147 PRO B C 1
ATOM 2727 O O . PRO B 1 147 ? 9.156 42.375 0.009 1 71.5 147 PRO B O 1
ATOM 2730 N N . ALA B 1 148 ? 8.891 40.719 1.378 1 74.25 148 ALA B N 1
ATOM 2731 C CA . ALA B 1 148 ? 10.266 40.25 1.166 1 74.25 148 ALA B CA 1
ATOM 2732 C C . ALA B 1 148 ? 10.375 39.406 -0.11 1 74.25 148 ALA B C 1
ATOM 2734 O O . ALA B 1 148 ? 11.477 39.188 -0.609 1 74.25 148 ALA B O 1
ATOM 2735 N N . PHE B 1 149 ? 9.266 39.031 -0.699 1 76.25 149 PHE B N 1
ATOM 2736 C CA . PHE B 1 149 ? 9.281 38.031 -1.773 1 76.25 149 PHE B CA 1
ATOM 2737 C C . PHE B 1 149 ? 9.859 38.625 -3.049 1 76.25 149 PHE B C 1
ATOM 2739 O O . PHE B 1 149 ? 10.703 38 -3.705 1 76.25 149 PHE B O 1
ATOM 2746 N N . PRO B 1 150 ? 9.438 39.844 -3.34 1 72.81 150 PRO B N 1
ATOM 2747 C CA . PRO B 1 150 ? 9.969 40.375 -4.594 1 72.81 150 PRO B CA 1
ATOM 2748 C C . PRO B 1 150 ? 11.5 40.438 -4.598 1 72.81 150 PRO B C 1
ATOM 2750 O O . PRO B 1 150 ? 12.133 40 -5.562 1 72.81 150 PRO B O 1
ATOM 2753 N N . HIS B 1 151 ? 11.969 40.969 -3.539 1 76.12 151 HIS B N 1
ATOM 2754 C CA . HIS B 1 151 ? 13.422 41.062 -3.463 1 76.12 151 HIS B CA 1
ATOM 2755 C C . HIS B 1 151 ? 14.086 39.719 -3.422 1 76.12 151 HIS B C 1
ATOM 2757 O O . HIS B 1 151 ? 15.094 39.469 -4.102 1 76.12 151 HIS B O 1
ATOM 2763 N N . LEU B 1 152 ? 13.594 38.844 -2.672 1 79.44 152 LEU B N 1
ATOM 2764 C CA . LEU B 1 152 ? 14.141 37.5 -2.508 1 79.44 152 LEU B CA 1
ATOM 2765 C C . LEU B 1 152 ? 14.164 36.75 -3.838 1 79.44 152 LEU B C 1
ATOM 2767 O O . LEU B 1 152 ? 15.211 36.25 -4.25 1 79.44 152 LEU B O 1
ATOM 2771 N N . PHE B 1 153 ? 13.078 36.75 -4.535 1 81.88 153 PHE B N 1
ATOM 2772 C CA . PHE B 1 153 ? 12.961 35.938 -5.742 1 81.88 153 PHE B CA 1
ATOM 2773 C C . PHE B 1 153 ? 13.68 36.625 -6.91 1 81.88 153 PHE B C 1
ATOM 2775 O O . PHE B 1 153 ? 14.156 35.938 -7.82 1 81.88 153 PHE B O 1
ATOM 2782 N N . LEU B 1 154 ? 13.773 37.906 -6.867 1 77.38 154 LEU B N 1
ATOM 2783 C CA . LEU B 1 154 ? 14.586 38.594 -7.871 1 77.38 154 LEU B CA 1
ATOM 2784 C C . LEU B 1 154 ? 16.047 38.188 -7.742 1 77.38 154 LEU B C 1
ATOM 2786 O O . LEU B 1 154 ? 16.719 37.938 -8.742 1 77.38 154 LEU B O 1
ATOM 2790 N N . GLU B 1 155 ? 16.438 38.156 -6.531 1 80.88 155 GLU B N 1
ATOM 2791 C CA . GLU B 1 155 ? 17.828 37.75 -6.281 1 80.88 155 GLU B CA 1
ATOM 2792 C C . GLU B 1 155 ? 18.062 36.312 -6.734 1 80.88 155 GLU B C 1
ATOM 2794 O O . GLU B 1 155 ? 19.094 36.031 -7.348 1 80.88 155 GLU B O 1
ATOM 2799 N N . LEU B 1 156 ? 17.188 35.5 -6.453 1 83.38 156 LEU B N 1
ATOM 2800 C CA . LEU B 1 156 ? 17.344 34.094 -6.766 1 83.38 156 LEU B CA 1
ATOM 2801 C C . LEU B 1 156 ? 17.234 33.875 -8.273 1 83.38 156 LEU B C 1
ATOM 2803 O O . LEU B 1 156 ? 17.859 32.938 -8.797 1 83.38 156 LEU B O 1
ATOM 2807 N N . SER B 1 157 ? 16.5 34.656 -8.984 1 82.75 157 SER B N 1
ATOM 2808 C CA . SER B 1 157 ? 16.266 34.5 -10.414 1 82.75 157 SER B CA 1
ATOM 2809 C C . SER B 1 157 ? 17.531 34.781 -11.219 1 82.75 157 SER B C 1
ATOM 2811 O O . SER B 1 157 ? 17.625 34.406 -12.391 1 82.75 157 SER B O 1
ATOM 2813 N N . ALA B 1 158 ? 18.375 35.406 -10.539 1 81.88 158 ALA B N 1
ATOM 2814 C CA . ALA B 1 158 ? 19.625 35.719 -11.211 1 81.88 158 ALA B CA 1
ATOM 2815 C C . ALA B 1 158 ? 20.422 34.469 -11.516 1 81.88 158 ALA B C 1
ATOM 2817 O O . ALA B 1 158 ? 21.156 34.406 -12.5 1 81.88 158 ALA B O 1
ATOM 2818 N N . GLU B 1 159 ? 20.203 33.5 -10.727 1 83 159 GLU B N 1
ATOM 2819 C CA . GLU B 1 159 ? 21.062 32.312 -10.844 1 83 159 GLU B CA 1
ATOM 2820 C C . GLU B 1 159 ? 20.266 31.062 -11.117 1 83 159 GLU B C 1
ATOM 2822 O O . GLU B 1 159 ? 20.828 30 -11.383 1 83 159 GLU B O 1
ATOM 2827 N N . ARG B 1 160 ? 18.969 31.297 -10.984 1 85.12 160 ARG B N 1
ATOM 2828 C CA . ARG B 1 160 ? 18.156 30.094 -11.094 1 85.12 160 ARG B CA 1
ATOM 2829 C C . ARG B 1 160 ? 16.859 30.359 -11.852 1 85.12 160 ARG B C 1
ATOM 2831 O O . ARG B 1 160 ? 16.469 31.516 -12.031 1 85.12 160 ARG B O 1
ATOM 2838 N N . ASP B 1 161 ? 16.297 29.344 -12.336 1 84.31 161 ASP B N 1
ATOM 2839 C CA . ASP B 1 161 ? 14.984 29.438 -12.977 1 84.31 161 ASP B CA 1
ATOM 2840 C C . ASP B 1 161 ? 13.883 29.625 -11.938 1 84.31 161 ASP B C 1
ATOM 2842 O O . ASP B 1 161 ? 13.672 28.75 -11.086 1 84.31 161 ASP B O 1
ATOM 2846 N N . VAL B 1 162 ? 13.336 30.781 -11.93 1 81.81 162 VAL B N 1
ATOM 2847 C CA . VAL B 1 162 ? 12.266 31.078 -10.984 1 81.81 162 VAL B CA 1
ATOM 2848 C C . VAL B 1 162 ? 10.984 31.422 -11.742 1 81.81 162 VAL B C 1
ATOM 2850 O O . VAL B 1 162 ? 10.984 32.281 -12.625 1 81.81 162 VAL B O 1
ATOM 2853 N N . LYS B 1 163 ? 9.906 30.672 -11.477 1 81.5 163 LYS B N 1
ATOM 2854 C CA . LYS B 1 163 ? 8.586 30.953 -12.031 1 81.5 163 LYS B CA 1
ATOM 2855 C C . LYS B 1 163 ? 7.562 31.172 -10.922 1 81.5 163 LYS B C 1
ATOM 2857 O O . LYS B 1 163 ? 7.32 30.281 -10.109 1 81.5 163 LYS B O 1
ATOM 2862 N N . LEU B 1 164 ? 6.977 32.344 -10.875 1 77 164 LEU B N 1
ATOM 2863 C CA . LEU B 1 164 ? 5.988 32.656 -9.852 1 77 164 LEU B CA 1
ATOM 2864 C C . LEU B 1 164 ? 4.637 32.969 -10.484 1 77 164 LEU B C 1
ATOM 2866 O O . LEU B 1 164 ? 4.566 33.656 -11.508 1 77 164 LEU B O 1
ATOM 2870 N N . THR B 1 165 ? 3.615 32.281 -9.984 1 75.5 165 THR B N 1
ATOM 2871 C CA . THR B 1 165 ? 2.234 32.594 -10.336 1 75.5 165 THR B CA 1
ATOM 2872 C C . THR B 1 165 ? 1.548 33.344 -9.203 1 75.5 165 THR B C 1
ATOM 2874 O O . THR B 1 165 ? 1.421 32.812 -8.094 1 75.5 165 THR B O 1
ATOM 2877 N N . LEU B 1 166 ? 1.213 34.562 -9.477 1 73.5 166 LEU B N 1
ATOM 2878 C CA . LEU B 1 166 ? 0.638 35.438 -8.445 1 73.5 166 LEU B CA 1
ATOM 2879 C C . LEU B 1 166 ? -0.786 35.844 -8.812 1 73.5 166 LEU B C 1
ATOM 2881 O O . LEU B 1 166 ? -1.14 35.875 -9.992 1 73.5 166 LEU B O 1
ATOM 2885 N N . THR B 1 167 ? -1.542 35.875 -7.816 1 71.88 167 THR B N 1
ATOM 2886 C CA . THR B 1 167 ? -2.877 36.406 -8.07 1 71.88 167 THR B CA 1
ATOM 2887 C C . THR B 1 167 ? -2.807 37.875 -8.508 1 71.88 167 THR B C 1
ATOM 2889 O O . THR B 1 167 ? -1.821 38.562 -8.234 1 71.88 167 THR B O 1
ATOM 2892 N N . GLU B 1 168 ? -3.916 38.25 -9.266 1 69.56 168 GLU B N 1
ATOM 2893 C CA . GLU B 1 168 ? -4 39.625 -9.758 1 69.56 168 GLU B CA 1
ATOM 2894 C C . GLU B 1 168 ? -3.824 40.625 -8.625 1 69.56 168 GLU B C 1
ATOM 2896 O O . GLU B 1 168 ? -3.186 41.656 -8.812 1 69.56 168 GLU B O 1
ATOM 2901 N N . GLU B 1 169 ? -4.289 40.281 -7.555 1 69.38 169 GLU B N 1
ATOM 2902 C CA . GLU B 1 169 ? -4.227 41.156 -6.406 1 69.38 169 GLU B CA 1
ATOM 2903 C C . GLU B 1 169 ? -2.791 41.344 -5.922 1 69.38 169 GLU B C 1
ATOM 2905 O O . GLU B 1 169 ? -2.393 42.469 -5.555 1 69.38 169 GLU B O 1
ATOM 2910 N N . VAL B 1 170 ? -2.098 40.344 -6.008 1 70 170 VAL B N 1
ATOM 2911 C CA . VAL B 1 170 ? -0.705 40.406 -5.574 1 70 170 VAL B CA 1
ATOM 2912 C C . VAL B 1 170 ? 0.122 41.188 -6.594 1 70 170 VAL B C 1
ATOM 2914 O O . VAL B 1 170 ? 0.998 41.969 -6.223 1 70 170 VAL B O 1
ATOM 2917 N N . LEU B 1 171 ? -0.316 40.969 -7.84 1 67.56 171 LEU B N 1
ATOM 2918 C CA . LEU B 1 171 ? 0.411 41.625 -8.922 1 67.56 171 LEU B CA 1
ATOM 2919 C C . LEU B 1 171 ? 0.178 43.125 -8.898 1 67.56 171 LEU B C 1
ATOM 2921 O O . LEU B 1 171 ? 1.07 43.906 -9.25 1 67.56 171 LEU B O 1
ATOM 2925 N N . ARG B 1 172 ? -1.016 43.406 -8.594 1 63.47 172 ARG B N 1
ATOM 2926 C CA . ARG B 1 172 ? -1.378 44.812 -8.578 1 63.47 172 ARG B CA 1
ATOM 2927 C C . ARG B 1 172 ? -0.612 45.562 -7.5 1 63.47 172 ARG B C 1
ATOM 2929 O O . ARG B 1 172 ? -0.437 46.781 -7.59 1 63.47 172 ARG B O 1
ATOM 2936 N N . GLN B 1 173 ? -0.245 44.875 -6.602 1 58.38 173 GLN B N 1
ATOM 2937 C CA . GLN B 1 173 ? 0.566 45.562 -5.602 1 58.38 173 GLN B CA 1
ATOM 2938 C C . GLN B 1 173 ? 1.961 45.875 -6.141 1 58.38 173 GLN B C 1
ATOM 2940 O O . GLN B 1 173 ? 2.875 46.188 -5.371 1 58.38 173 GLN B O 1
ATOM 2945 N N . LYS B 1 174 ? 2.039 45.969 -7.531 1 55.22 174 LYS B N 1
ATOM 2946 C CA . LYS B 1 174 ? 3.127 46.125 -8.492 1 55.22 174 LYS B CA 1
ATOM 2947 C C . LYS B 1 174 ? 4.094 47.219 -8.055 1 55.22 174 LYS B C 1
ATOM 2949 O O . LYS B 1 174 ? 5.285 47.156 -8.352 1 55.22 174 LYS B O 1
ATOM 2954 N N . SER B 1 175 ? 3.518 48.219 -7.625 1 49.69 175 SER 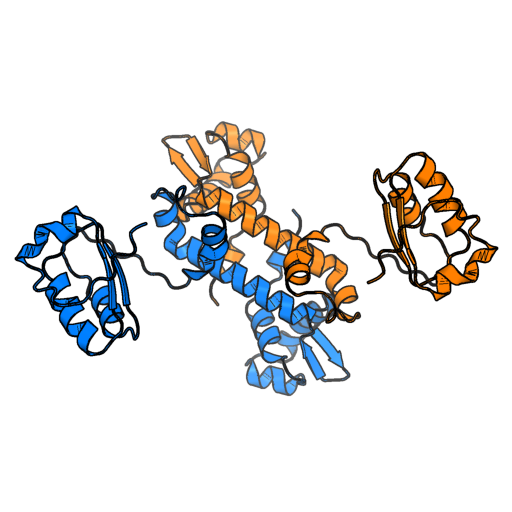B N 1
ATOM 2955 C CA . SER B 1 175 ? 4.5 49.281 -7.438 1 49.69 175 SER B CA 1
ATOM 2956 C C . SER B 1 175 ? 5.797 48.719 -6.848 1 49.69 175 SER B C 1
ATOM 2958 O O . SER B 1 175 ? 6.855 49.344 -7.008 1 49.69 175 SER B O 1
ATOM 2960 N N . LEU B 1 176 ? 5.699 47.688 -6.277 1 46.91 176 LEU B N 1
ATOM 2961 C CA . LEU B 1 176 ? 6.828 47.25 -5.457 1 46.91 176 LEU B CA 1
ATOM 2962 C C . LEU B 1 176 ? 7.695 46.25 -6.207 1 46.91 176 LEU B C 1
ATOM 2964 O O . LEU B 1 176 ? 8.781 45.906 -5.742 1 46.91 176 LEU B O 1
ATOM 2968 N N . TRP B 1 177 ? 7.047 45.594 -7.305 1 47.44 177 TRP B N 1
ATOM 2969 C CA . TRP B 1 177 ? 7.844 44.656 -8.078 1 47.44 177 TRP B CA 1
ATOM 2970 C C . TRP B 1 177 ? 8.555 45.344 -9.234 1 47.44 177 TRP B C 1
ATOM 2972 O O . TRP B 1 177 ? 7.93 46.094 -10 1 47.44 177 TRP B O 1
ATOM 2982 N N . ASP B 1 178 ? 9.508 46 -9.188 1 46.47 178 ASP B N 1
ATOM 2983 C CA . ASP B 1 178 ? 10.266 46.406 -10.359 1 46.47 178 ASP B CA 1
ATOM 2984 C C . ASP B 1 178 ? 10.406 45.25 -11.359 1 46.47 178 ASP B C 1
ATOM 2986 O O . ASP B 1 178 ? 11.312 44.438 -11.227 1 46.47 178 ASP B O 1
ATOM 2990 N N . TRP B 1 179 ? 9.383 44.594 -11.789 1 42.97 179 TRP B N 1
ATOM 2991 C CA . TRP B 1 179 ? 9.398 43.406 -12.641 1 42.97 179 TRP B CA 1
ATOM 2992 C C . TRP B 1 179 ? 9.953 43.75 -14.023 1 42.97 179 TRP B C 1
ATOM 2994 O O . TRP B 1 179 ? 9.258 44.312 -14.859 1 42.97 179 TRP B O 1
ATOM 3004 N N . SER B 1 180 ? 10.82 44.406 -14.312 1 40.03 180 SER B N 1
ATOM 3005 C CA . SER B 1 180 ? 11.258 44.281 -15.703 1 40.03 180 SER B CA 1
ATOM 3006 C C . SER B 1 180 ? 11.305 42.844 -16.141 1 40.03 180 SER B C 1
ATOM 3008 O O . SER B 1 180 ? 11.805 42.531 -17.234 1 40.03 180 SER B O 1
ATOM 3010 N N . VAL B 1 181 ? 11.172 41.844 -15.297 1 40.22 181 VAL B N 1
ATOM 3011 C CA . VAL B 1 181 ? 11.32 40.469 -15.75 1 40.22 181 VAL B CA 1
ATOM 3012 C C . VAL B 1 181 ? 10.047 40 -16.469 1 40.22 181 VAL B C 1
ATOM 3014 O O . VAL B 1 181 ? 8.953 40.469 -16.141 1 40.22 181 VAL B O 1
ATOM 3017 N N . ASP B 1 182 ? 10.125 39.469 -17.719 1 39.41 182 ASP B N 1
ATOM 3018 C CA . ASP B 1 182 ? 9.109 38.875 -18.578 1 39.41 182 ASP B CA 1
ATOM 3019 C C . ASP B 1 182 ? 8.25 37.875 -17.812 1 39.41 182 ASP B C 1
ATOM 3021 O O . ASP B 1 182 ? 8.75 36.844 -17.344 1 39.41 182 ASP B O 1
ATOM 3025 N N . PHE B 1 183 ? 7.422 38.312 -17.047 1 37.5 183 PHE B N 1
ATOM 3026 C CA . PHE B 1 183 ? 6.473 37.469 -16.344 1 37.5 183 PHE B CA 1
ATOM 3027 C C . PHE B 1 183 ? 5.543 36.75 -17.312 1 37.5 183 PHE B C 1
ATOM 3029 O O . PHE B 1 183 ? 5.02 37.375 -18.25 1 37.5 183 PHE B O 1
ATOM 3036 N N . SER B 1 184 ? 5.902 35.656 -17.844 1 34.78 184 SER B N 1
ATOM 3037 C CA . SER B 1 184 ? 4.895 34.938 -18.625 1 34.78 184 SER B CA 1
ATOM 3038 C C . SER B 1 184 ? 3.73 34.5 -17.734 1 34.78 184 SER B C 1
ATOM 3040 O O . SER B 1 184 ? 3.939 33.875 -16.688 1 34.78 184 SER B O 1
ATOM 3042 N N . PHE B 1 185 ? 2.734 35.312 -17.625 1 32.25 185 PHE B N 1
ATOM 3043 C CA . PHE B 1 185 ? 1.425 35.062 -17.016 1 32.25 185 PHE B CA 1
ATOM 3044 C C . PHE B 1 185 ? 0.849 33.75 -17.469 1 32.25 185 PHE B C 1
ATOM 3046 O O . PHE B 1 185 ? 0.735 33.469 -18.672 1 32.25 185 PHE B O 1
ATOM 3053 N N . MET B 1 186 ? 1.117 32.594 -16.969 1 30.92 186 MET B N 1
ATOM 3054 C CA . MET B 1 186 ? 0.249 31.5 -17.375 1 30.92 186 MET B CA 1
ATOM 3055 C C . MET B 1 186 ? -1.138 31.641 -16.75 1 30.92 186 MET B C 1
ATOM 3057 O O . MET B 1 186 ? -1.283 31.609 -15.531 1 30.92 186 MET B O 1
ATOM 3061 N N . GLY B 1 187 ? -1.835 32.562 -17.156 1 28.42 187 GLY B N 1
ATOM 3062 C CA . GLY B 1 187 ? -3.264 32.719 -16.938 1 28.42 187 GLY B CA 1
ATOM 3063 C C . GLY B 1 187 ? -4.012 31.391 -16.859 1 28.42 187 GLY B C 1
ATOM 3064 O O . GLY B 1 187 ? -3.902 30.562 -17.766 1 28.42 187 GLY B O 1
ATOM 3065 N N . TRP B 1 188 ? -4.066 30.688 -15.648 1 26.95 188 TRP B N 1
ATOM 3066 C CA . TRP B 1 188 ? -5.125 29.688 -15.656 1 26.95 188 TRP B CA 1
ATOM 3067 C C . TRP B 1 188 ? -6.5 30.344 -15.641 1 26.95 188 TRP B C 1
ATOM 3069 O O . TRP B 1 188 ? -6.66 31.453 -15.133 1 26.95 188 TRP B O 1
#

Solvent-accessible surface area (backbone atoms only — not comparable to full-atom values): 21714 Å² total; per-residue (Å²): 117,73,19,52,71,56,54,69,68,59,48,72,65,55,53,49,47,51,63,65,18,74,46,81,38,34,63,67,56,47,24,66,72,72,67,48,58,60,77,72,44,46,63,53,51,49,52,37,38,66,32,12,28,27,44,75,59,90,70,26,34,27,40,29,73,51,25,51,52,47,52,51,54,47,50,51,49,19,27,32,37,34,24,35,68,72,39,17,39,63,52,44,76,41,85,60,80,82,52,52,67,75,55,58,75,44,47,28,74,46,46,89,63,80,88,83,87,69,92,53,87,79,58,79,49,67,67,55,50,51,49,61,72,70,44,73,64,45,78,46,77,38,89,66,81,48,86,61,46,54,61,53,51,54,60,47,41,73,80,30,57,64,48,72,50,62,38,69,71,51,51,65,59,32,89,70,50,82,61,84,64,85,69,75,76,76,76,125,116,72,19,51,71,56,55,71,68,60,48,73,63,54,52,48,48,52,64,66,18,74,48,81,38,35,62,68,58,48,24,66,72,72,68,48,58,62,78,71,44,48,64,51,50,50,51,37,37,66,33,12,28,26,45,76,60,91,69,26,34,27,38,29,74,50,23,51,51,47,50,53,55,48,51,50,49,19,26,33,38,34,24,34,68,73,39,17,39,63,50,45,78,41,86,60,80,81,54,53,66,75,57,58,75,44,47,28,74,47,45,90,64,81,86,82,86,68,93,54,87,78,59,80,49,66,67,55,50,51,50,61,71,69,44,74,62,46,79,46,77,40,89,65,78,46,87,61,47,55,61,52,52,54,60,48,41,73,80,28,57,65,48,72,50,62,38,69,71,48,51,64,58,31,88,70,48,82,61,84,62,85,71,73,75,78,78,126

pLDDT: mean 83.3, std 16.12, range [26.55, 98.25]

InterPro domains:
  IPR013561 Methanogenesis regulatory protein FilR1, middle domain [PF08350] (121-172)
  IPR036388 Winged helix-like DNA-binding domain superfamily [G3DSA:1.10.10.10] (8-92)
  IPR036390 Winged helix DNA-binding domain superfamily [SSF46785] (15-85)